Protein AF-A0A4Y8PBS5-F1 (afdb_monomer)

Mean predicted aligned error: 23.13 Å

Sequence (223 aa):
MIFFDFYFDWTKKFDRRGRIAPLLFFIFFSFLFFSSSAPLFSQDDQNAETPTIAKKLEGEEEKKKLLRAVDILDQLEQNVEANSFNIQAIKEEIRKLKEQVNSLERDIEKIKIATSKERLSPSNPKKGNASVSEKAHKEATTQLVEKGYYYVVKKNDTLESIADAYRKSGVNVTVEDIRKSNNLSSHSPLEVGKKLFIPKKETKPLQSATPPSPIPKEGTTIE

Radius of gyration: 36.9 Å; Cα contacts (8 Å, |Δi|>4): 78; chains: 1; bounding box: 88×82×115 Å

Secondary structure (DSSP, 8-state):
--SSTTSSSSSSSSSSS-----SSSHHHHTTSS-S-------------SHHHHHHHHHHHHHHHHHHHHHHHHHHHHHHHHHHHHHHHHHHHHHHHHHHHHHHHHHHHHHHHHHHHHTT----------------------------EEEEEPPTT--HHHHHHHHHHTT----HHHHHHHTT--TT----TT-EEEEE----------PPPPPPP-------

pLDDT: mean 71.49, std 21.56, range [32.16, 97.38]

Solvent-accessible surface area (backbone atoms only — not comparable to full-atom values): 14934 Å² total; per-residue (Å²): 144,85,75,68,79,78,66,70,69,73,73,77,80,70,84,86,72,84,88,89,85,91,70,77,70,68,71,72,67,71,76,81,81,84,85,88,82,83,89,87,79,89,76,93,76,96,72,92,63,61,73,59,53,51,54,51,52,51,56,51,51,50,50,53,53,50,50,53,52,48,58,50,47,55,54,49,48,54,51,51,51,54,50,50,51,53,50,50,54,53,51,52,51,52,48,53,53,49,55,51,50,60,49,51,54,52,52,53,50,52,50,56,54,51,63,60,67,72,73,80,82,89,85,88,92,88,85,89,78,87,91,88,85,88,81,85,90,76,79,84,72,75,81,70,80,78,50,60,46,79,45,67,39,50,88,91,62,44,65,59,60,54,30,49,53,40,40,76,72,72,36,59,53,47,54,66,53,35,25,61,72,59,76,52,60,99,82,60,79,82,57,66,68,43,80,43,47,42,59,46,59,78,76,73,80,77,74,87,76,75,82,79,76,85,79,83,86,74,86,83,90,77,135

Structure (mmCIF, N/CA/C/O backbone):
data_AF-A0A4Y8PBS5-F1
#
_entry.id   AF-A0A4Y8PBS5-F1
#
loop_
_atom_site.group_PDB
_atom_site.id
_atom_site.type_symbol
_atom_site.label_atom_id
_atom_site.label_alt_id
_atom_site.label_comp_id
_atom_site.label_asym_id
_atom_site.label_entity_id
_atom_site.label_seq_id
_atom_site.pdbx_PDB_ins_code
_atom_site.Cartn_x
_atom_site.Cartn_y
_atom_site.Cartn_z
_atom_site.occupancy
_atom_site.B_iso_or_equiv
_atom_site.auth_seq_id
_atom_site.auth_comp_id
_atom_site.auth_asym_id
_atom_site.auth_atom_id
_atom_site.pdbx_PDB_model_num
ATOM 1 N N . MET A 1 1 ? 20.236 55.592 -19.932 1.00 54.69 1 MET A N 1
ATOM 2 C CA . MET A 1 1 ? 20.862 55.148 -18.668 1.00 54.69 1 MET A CA 1
ATOM 3 C C . MET A 1 1 ? 19.868 55.325 -17.512 1.00 54.69 1 MET A C 1
ATOM 5 O O . MET A 1 1 ? 20.086 56.172 -16.668 1.00 54.69 1 MET A O 1
ATOM 9 N N . ILE A 1 2 ? 18.736 54.595 -17.524 1.00 55.53 2 ILE A N 1
ATOM 10 C CA . ILE A 1 2 ? 17.676 54.664 -16.478 1.00 55.53 2 ILE A CA 1
ATOM 11 C C . ILE A 1 2 ? 16.990 53.282 -16.272 1.00 55.53 2 ILE A C 1
ATOM 13 O O . ILE A 1 2 ? 15.901 53.185 -15.727 1.00 55.53 2 ILE A O 1
ATOM 17 N N . PHE A 1 3 ? 17.596 52.187 -16.751 1.00 44.88 3 PHE A N 1
ATOM 18 C CA . PHE A 1 3 ? 17.015 50.830 -16.677 1.00 44.88 3 PHE A CA 1
ATOM 19 C C . PHE A 1 3 ? 17.801 49.862 -15.778 1.00 44.88 3 PHE A C 1
ATOM 21 O O . PHE A 1 3 ? 17.421 48.703 -15.657 1.00 44.88 3 PHE A O 1
ATOM 28 N N . PHE A 1 4 ? 18.882 50.319 -15.135 1.00 43.44 4 PHE A N 1
ATOM 29 C CA . PHE A 1 4 ? 19.709 49.467 -14.272 1.00 43.44 4 PHE A CA 1
ATOM 30 C C . PHE A 1 4 ? 19.260 49.466 -12.800 1.00 43.44 4 PHE A C 1
ATOM 32 O O . PHE A 1 4 ? 19.423 48.458 -12.117 1.00 43.44 4 PHE A O 1
ATOM 39 N N . ASP A 1 5 ? 18.619 50.539 -12.324 1.00 49.62 5 ASP A N 1
ATOM 40 C CA . ASP A 1 5 ? 18.271 50.690 -10.902 1.00 49.62 5 ASP A CA 1
ATOM 41 C C . ASP A 1 5 ? 17.053 49.867 -10.449 1.00 49.62 5 ASP A C 1
ATOM 43 O O . ASP A 1 5 ? 16.900 49.603 -9.260 1.00 49.62 5 ASP A O 1
ATOM 47 N N . PHE A 1 6 ? 16.212 49.380 -11.371 1.00 47.25 6 PHE A N 1
ATOM 48 C CA . PHE A 1 6 ? 15.083 48.505 -11.011 1.00 47.25 6 PHE A CA 1
ATOM 49 C C . PHE A 1 6 ? 15.478 47.022 -10.860 1.00 47.25 6 PHE A C 1
ATOM 51 O O . PHE A 1 6 ? 14.677 46.208 -10.406 1.00 47.25 6 PHE A O 1
ATOM 58 N N . TYR A 1 7 ? 16.710 46.643 -11.223 1.00 45.41 7 TYR A N 1
ATOM 59 C CA . TYR A 1 7 ? 17.137 45.238 -11.224 1.00 45.41 7 TYR A CA 1
ATOM 60 C C . TYR A 1 7 ? 17.751 44.771 -9.889 1.00 45.41 7 TYR A C 1
ATOM 62 O O . TYR A 1 7 ? 17.870 43.570 -9.650 1.00 45.41 7 TYR A O 1
ATOM 70 N N . PHE A 1 8 ? 18.126 45.691 -8.991 1.00 47.25 8 PHE A N 1
ATOM 71 C CA . PHE A 1 8 ? 18.863 45.341 -7.767 1.00 47.25 8 PHE A CA 1
ATOM 72 C C . PHE A 1 8 ? 17.981 45.044 -6.535 1.00 47.25 8 PHE A C 1
ATOM 74 O O . PHE A 1 8 ? 18.483 44.499 -5.553 1.00 47.25 8 PHE A O 1
ATOM 81 N N . ASP A 1 9 ? 16.673 45.335 -6.572 1.00 46.12 9 ASP A N 1
ATOM 82 C CA . ASP A 1 9 ? 15.784 45.194 -5.398 1.00 46.12 9 ASP A CA 1
ATOM 83 C C . ASP A 1 9 ? 15.009 43.856 -5.328 1.00 46.12 9 ASP A C 1
ATOM 85 O O . ASP A 1 9 ? 14.435 43.503 -4.297 1.00 46.12 9 ASP A O 1
ATOM 89 N N . TRP A 1 10 ? 15.036 43.029 -6.382 1.00 43.38 10 TRP A N 1
ATOM 90 C CA . TRP A 1 10 ? 14.339 41.730 -6.359 1.00 43.38 10 TRP A CA 1
ATOM 91 C C . TRP A 1 10 ? 15.078 40.635 -5.559 1.00 43.38 10 TRP A C 1
ATOM 93 O O . TRP A 1 10 ? 14.489 39.620 -5.187 1.00 43.38 10 TRP A O 1
ATOM 103 N N . THR A 1 11 ? 16.357 40.835 -5.231 1.00 48.94 11 THR A N 1
ATOM 104 C CA . THR A 1 11 ? 17.216 39.796 -4.629 1.00 48.94 11 THR A CA 1
ATOM 105 C C . THR A 1 11 ? 17.139 39.710 -3.099 1.00 48.94 11 THR A C 1
ATOM 107 O O . THR A 1 11 ? 17.478 38.673 -2.533 1.00 48.94 11 THR A O 1
ATOM 110 N N . LYS A 1 12 ? 16.655 40.748 -2.398 1.00 47.12 12 LYS A N 1
ATOM 111 C CA . LYS A 1 12 ? 16.672 40.801 -0.917 1.00 47.12 12 LYS A CA 1
ATOM 112 C C . LYS A 1 12 ? 15.443 40.227 -0.207 1.00 47.12 12 LYS A C 1
ATOM 114 O O . LYS A 1 12 ? 15.488 40.030 1.007 1.00 47.12 12 LYS A O 1
ATOM 119 N N . LYS A 1 13 ? 14.342 39.953 -0.915 1.00 45.16 13 LYS A N 1
ATOM 120 C CA . LYS A 1 13 ? 13.075 39.519 -0.287 1.00 45.16 13 LYS A CA 1
ATOM 121 C C . LYS A 1 13 ? 12.897 37.995 -0.203 1.00 45.16 13 LYS A C 1
ATOM 123 O O . LYS A 1 13 ? 11.958 37.538 0.446 1.00 45.16 13 LYS A O 1
ATOM 128 N N . PHE A 1 14 ? 13.783 37.213 -0.825 1.00 48.34 14 PHE A N 1
ATOM 129 C CA . PHE A 1 14 ? 13.577 35.775 -1.050 1.00 48.34 14 PHE A CA 1
ATOM 130 C C . PHE A 1 14 ? 14.434 34.821 -0.195 1.00 48.34 14 PHE A C 1
ATOM 132 O O . PHE A 1 14 ? 14.427 33.619 -0.442 1.00 48.34 14 PHE A O 1
ATOM 139 N N . ASP A 1 15 ? 15.100 35.314 0.856 1.00 55.00 15 ASP A N 1
ATOM 140 C CA . ASP A 1 15 ? 15.984 34.502 1.714 1.00 55.00 15 ASP A CA 1
ATOM 141 C C . ASP A 1 15 ? 15.479 34.351 3.167 1.00 55.00 15 ASP A C 1
ATOM 143 O O . ASP A 1 15 ? 16.150 34.687 4.140 1.00 55.00 15 ASP A O 1
ATOM 147 N N . ARG A 1 16 ? 14.227 33.889 3.335 1.00 55.31 16 ARG A N 1
ATOM 148 C CA . ARG A 1 16 ? 13.682 33.465 4.653 1.00 55.31 16 ARG A CA 1
ATOM 149 C C . ARG A 1 16 ? 12.796 32.214 4.642 1.00 55.31 16 ARG A C 1
ATOM 151 O O . ARG A 1 16 ? 12.273 31.838 5.689 1.00 55.31 16 ARG A O 1
ATOM 158 N N . ARG A 1 17 ? 12.597 31.559 3.494 1.00 51.53 17 ARG A N 1
ATOM 159 C CA . ARG A 1 17 ? 11.894 30.264 3.386 1.00 51.53 17 ARG A CA 1
ATOM 160 C C . ARG A 1 17 ? 12.599 29.437 2.317 1.00 51.53 17 ARG A C 1
ATOM 162 O O . ARG A 1 17 ? 12.347 29.606 1.132 1.00 51.53 17 ARG A O 1
ATOM 169 N N . GLY A 1 18 ? 13.574 28.644 2.753 1.00 55.53 18 GLY A N 1
ATOM 170 C CA . GLY A 1 18 ? 14.550 28.033 1.857 1.00 55.53 18 GLY A CA 1
ATOM 171 C C . GLY A 1 18 ? 13.982 26.963 0.921 1.00 55.53 18 GLY A C 1
ATOM 172 O O . GLY A 1 18 ? 13.052 26.245 1.278 1.00 55.53 18 GLY A O 1
ATOM 173 N N . ARG A 1 19 ? 14.684 26.802 -0.212 1.00 59.28 19 ARG A N 1
ATOM 174 C CA . ARG A 1 19 ? 14.572 25.734 -1.229 1.00 59.28 19 ARG A CA 1
ATOM 175 C C . ARG A 1 19 ? 13.319 25.784 -2.123 1.00 59.28 19 ARG A C 1
ATOM 177 O O . ARG A 1 19 ? 12.267 25.283 -1.754 1.00 59.28 19 ARG A O 1
ATOM 184 N N . ILE A 1 20 ? 13.492 26.273 -3.357 1.00 52.75 20 ILE A N 1
ATOM 185 C CA . ILE A 1 20 ? 13.610 25.490 -4.617 1.00 52.75 20 ILE A CA 1
ATOM 186 C C . ILE A 1 20 ? 13.595 26.493 -5.791 1.00 52.75 20 ILE A C 1
ATOM 188 O O . ILE A 1 20 ? 12.544 27.048 -6.087 1.00 52.75 20 ILE A O 1
ATOM 192 N N . ALA A 1 21 ? 14.733 26.706 -6.468 1.00 51.81 21 ALA A N 1
ATOM 193 C CA . ALA A 1 21 ? 14.815 27.211 -7.853 1.00 51.81 21 ALA A CA 1
ATOM 194 C C . ALA A 1 21 ? 16.280 27.248 -8.334 1.00 51.81 21 ALA A C 1
ATOM 196 O O . ALA A 1 21 ? 17.046 28.101 -7.890 1.00 51.81 21 ALA A O 1
ATOM 197 N N . PRO A 1 22 ? 16.678 26.344 -9.245 1.00 51.03 22 PRO A N 1
ATOM 198 C CA . PRO A 1 22 ? 17.480 26.792 -10.384 1.00 51.03 22 PRO A CA 1
ATOM 199 C C . PRO A 1 22 ? 17.101 26.029 -11.667 1.00 51.03 22 PRO A C 1
ATOM 201 O O . PRO A 1 22 ? 17.870 25.217 -12.169 1.00 51.03 22 PRO A O 1
ATOM 204 N N . LEU A 1 23 ? 15.899 26.277 -12.199 1.00 52.28 23 LEU A N 1
ATOM 205 C CA . LEU A 1 23 ? 15.452 25.696 -13.482 1.00 52.28 23 LEU A CA 1
ATOM 206 C C . LEU A 1 23 ? 14.975 26.754 -14.498 1.00 52.28 23 LEU A C 1
ATOM 208 O O . LEU A 1 23 ? 14.972 26.501 -15.694 1.00 52.28 23 L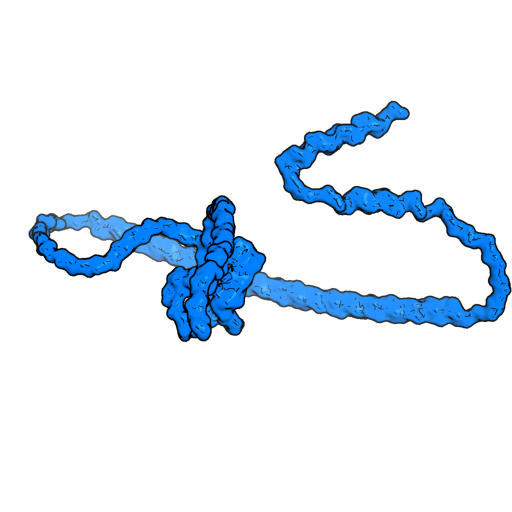EU A O 1
ATOM 212 N N . LEU A 1 24 ? 14.666 27.979 -14.052 1.00 54.59 24 LEU A N 1
ATOM 213 C CA . LEU A 1 24 ? 14.225 29.077 -14.927 1.00 54.59 24 LEU A CA 1
ATOM 214 C C . LEU A 1 24 ? 15.350 30.014 -15.408 1.00 54.59 24 LEU A C 1
ATOM 216 O O . LEU A 1 24 ? 15.090 30.880 -16.233 1.00 54.59 24 LEU A O 1
ATOM 220 N N . PHE A 1 25 ? 16.596 29.844 -14.950 1.00 51.25 25 PHE A N 1
ATOM 221 C CA . PHE A 1 25 ? 17.720 30.667 -15.429 1.00 51.25 25 PHE A CA 1
ATOM 222 C C . PHE A 1 25 ? 18.303 30.168 -16.765 1.00 51.25 25 PHE A C 1
ATOM 224 O O . PHE A 1 25 ? 18.726 30.967 -17.594 1.00 51.25 25 PHE A O 1
ATOM 231 N N . PHE A 1 26 ? 18.281 28.854 -17.015 1.00 49.44 26 PHE A N 1
ATOM 232 C CA . PHE A 1 26 ? 18.892 28.265 -18.215 1.00 49.44 26 PHE A CA 1
ATOM 233 C C . PHE A 1 26 ? 18.062 28.422 -19.498 1.00 49.44 26 PHE A C 1
ATOM 235 O O . PHE A 1 26 ? 18.622 28.384 -20.587 1.00 49.44 26 PHE A O 1
ATOM 242 N N . ILE A 1 27 ? 16.748 28.642 -19.391 1.00 56.53 27 ILE A N 1
ATOM 243 C CA . ILE A 1 27 ? 15.857 28.728 -20.562 1.00 56.53 27 ILE A CA 1
ATOM 244 C C . ILE A 1 27 ? 16.068 30.040 -21.342 1.00 56.53 27 ILE A C 1
ATOM 246 O O . ILE A 1 27 ? 15.921 30.059 -22.560 1.00 56.53 27 ILE A O 1
ATOM 250 N N . PHE A 1 28 ? 16.458 31.131 -20.671 1.00 50.47 28 PHE A N 1
ATOM 251 C CA . PHE A 1 28 ? 16.554 32.451 -21.309 1.00 50.47 28 PHE A CA 1
ATOM 252 C C . PHE A 1 28 ? 17.894 32.716 -22.023 1.00 50.47 28 PHE A C 1
ATOM 254 O O . PHE A 1 28 ? 17.953 33.573 -22.899 1.00 50.47 28 PHE A O 1
ATOM 261 N N . PHE A 1 29 ? 18.971 31.994 -21.682 1.00 48.78 29 PHE A N 1
ATOM 262 C CA . PHE A 1 29 ? 20.308 32.257 -22.243 1.00 48.78 29 PHE A CA 1
ATOM 263 C C . PHE A 1 29 ? 20.621 31.461 -23.525 1.00 48.78 29 PHE A C 1
ATOM 265 O O . PHE A 1 29 ? 21.493 31.854 -24.296 1.00 48.78 29 PHE A O 1
ATOM 272 N N . SER A 1 30 ? 19.893 30.377 -23.814 1.00 50.38 30 SER A N 1
ATOM 273 C CA . SER A 1 30 ? 20.138 29.547 -25.008 1.00 50.38 30 SER A CA 1
ATOM 274 C C . SER A 1 30 ? 19.611 30.134 -26.327 1.00 50.38 30 SER A C 1
ATOM 276 O O . SER A 1 30 ? 19.907 29.585 -27.384 1.00 50.38 30 SER A O 1
ATOM 278 N N . PHE A 1 31 ? 18.852 31.236 -26.302 1.00 53.94 31 PHE A N 1
ATOM 279 C CA . PHE A 1 31 ? 18.137 31.753 -27.482 1.00 53.94 31 PHE A CA 1
ATOM 280 C C . PHE A 1 31 ? 18.853 32.871 -28.269 1.00 53.94 31 PHE A C 1
ATOM 282 O O . PHE A 1 31 ? 18.291 33.386 -29.232 1.00 53.94 31 PHE A O 1
ATOM 289 N N . LEU A 1 32 ? 20.085 33.249 -27.897 1.00 52.66 32 LEU A N 1
ATOM 290 C CA . LEU A 1 32 ? 20.828 34.363 -28.523 1.00 52.66 32 LEU A CA 1
ATOM 291 C C . LEU A 1 32 ? 22.137 33.967 -29.236 1.00 52.66 32 LEU A C 1
ATOM 293 O O . LEU A 1 32 ? 22.933 34.837 -29.573 1.00 52.66 32 LEU A O 1
ATOM 297 N N . PHE A 1 33 ? 22.346 32.678 -29.526 1.00 49.72 33 PHE A N 1
ATOM 298 C CA . PHE A 1 33 ? 23.490 32.199 -30.325 1.00 49.72 33 PHE A CA 1
ATOM 299 C C . PHE A 1 33 ? 23.090 31.350 -31.549 1.00 49.72 33 PHE A C 1
ATOM 301 O O . PHE A 1 33 ? 23.859 30.521 -32.026 1.00 49.72 33 PHE A O 1
ATOM 308 N N . PHE A 1 34 ? 21.900 31.598 -32.110 1.00 49.06 34 PHE A N 1
ATOM 309 C CA . PHE A 1 34 ? 21.457 31.002 -33.377 1.00 49.06 34 PHE A CA 1
ATOM 310 C C . PHE A 1 34 ? 21.133 32.074 -34.431 1.00 49.06 34 PHE A C 1
ATOM 312 O O . PHE A 1 34 ? 19.987 32.248 -34.836 1.00 49.06 34 PHE A O 1
ATOM 319 N N . SER A 1 35 ? 22.147 32.839 -34.852 1.00 51.56 35 SER A N 1
ATOM 320 C CA . SER A 1 35 ? 22.095 33.707 -36.046 1.00 51.56 35 SER A CA 1
ATOM 321 C C . SER A 1 35 ? 23.491 34.168 -36.482 1.00 51.56 35 SER A C 1
ATOM 323 O O . SER A 1 35 ? 23.847 35.326 -36.287 1.00 51.56 35 SER A O 1
ATOM 325 N N . SER A 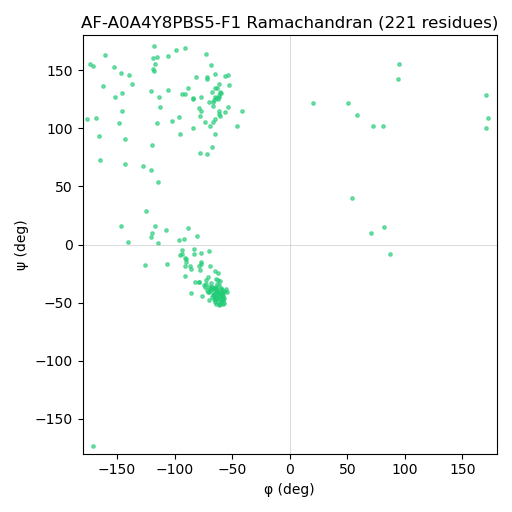1 36 ? 24.287 33.261 -37.066 1.00 53.66 36 SER A N 1
ATOM 326 C CA . SER A 1 36 ? 25.198 33.541 -38.203 1.00 53.66 36 SER A CA 1
ATOM 327 C C . SER A 1 36 ? 26.130 32.365 -38.495 1.00 53.66 36 SER A C 1
ATOM 329 O O . SER A 1 36 ? 27.166 32.203 -37.856 1.00 53.66 36 SER A O 1
ATOM 331 N N . SER A 1 37 ? 25.788 31.581 -39.514 1.00 49.75 37 SER A N 1
ATOM 332 C CA . SER A 1 37 ? 26.732 30.804 -40.327 1.00 49.75 37 SER A CA 1
ATOM 333 C C . SER A 1 37 ? 25.998 30.336 -41.577 1.00 49.75 37 SER A C 1
ATOM 335 O O . SER A 1 37 ? 25.311 29.319 -41.561 1.00 49.75 37 SER A O 1
ATOM 337 N N . ALA A 1 38 ? 26.104 31.118 -42.649 1.00 58.09 38 ALA A N 1
ATOM 338 C CA . ALA A 1 38 ? 25.700 30.669 -43.974 1.00 58.09 38 ALA A CA 1
ATOM 339 C C . ALA A 1 38 ? 26.867 29.877 -44.589 1.00 58.09 38 ALA A C 1
ATOM 341 O O . ALA A 1 38 ? 27.972 30.421 -44.663 1.00 58.09 38 ALA A O 1
ATOM 342 N N . PRO A 1 39 ? 26.670 28.625 -45.035 1.00 55.53 39 PRO A N 1
ATOM 343 C CA . PRO A 1 39 ? 27.666 27.938 -45.838 1.00 55.53 39 PRO A CA 1
ATOM 344 C C . PRO A 1 39 ? 27.580 28.446 -47.282 1.00 55.53 39 PRO A C 1
ATOM 346 O O . PRO A 1 39 ? 26.562 28.277 -47.951 1.00 55.53 39 PRO A O 1
ATOM 349 N N . LEU A 1 40 ? 28.660 29.059 -47.766 1.00 48.66 40 LEU A N 1
ATOM 350 C CA . LEU A 1 40 ? 28.826 29.436 -49.169 1.00 48.66 40 LEU A CA 1
ATOM 351 C C . LEU A 1 40 ? 30.053 28.718 -49.741 1.00 48.66 40 LEU A C 1
ATOM 353 O O . LEU A 1 40 ? 31.150 29.272 -49.756 1.00 48.66 40 LEU A O 1
ATOM 357 N N . PHE A 1 41 ? 29.873 27.484 -50.210 1.00 46.34 41 PHE A N 1
ATOM 358 C CA . PHE A 1 41 ? 30.827 26.859 -51.124 1.00 46.34 41 PHE A CA 1
ATOM 359 C C . PHE A 1 41 ? 30.128 25.836 -52.020 1.00 46.34 41 PHE A C 1
ATOM 361 O O . PHE A 1 41 ? 29.414 24.961 -51.533 1.00 46.34 41 PHE A O 1
ATOM 368 N N . SER A 1 42 ? 30.319 25.976 -53.330 1.00 50.44 42 SER A N 1
ATOM 369 C CA . SER A 1 42 ? 29.777 25.062 -54.333 1.00 50.44 42 SER A CA 1
ATOM 370 C C . SER A 1 42 ? 30.647 23.822 -54.464 1.00 50.44 42 SER A C 1
ATOM 372 O O . SER A 1 42 ? 31.870 23.935 -54.512 1.00 50.44 42 SER A O 1
ATOM 374 N N . GLN A 1 43 ? 30.017 22.675 -54.695 1.00 42.38 43 GLN A N 1
ATOM 375 C CA . GLN A 1 43 ? 30.620 21.655 -55.541 1.00 42.38 43 GLN A CA 1
ATOM 376 C C . GLN A 1 43 ? 29.509 20.936 -56.309 1.00 42.38 43 GLN A C 1
ATOM 378 O O . GLN A 1 43 ? 28.636 20.315 -55.705 1.00 42.38 43 GLN A O 1
ATOM 383 N N . ASP A 1 44 ? 29.518 21.083 -57.635 1.00 53.41 44 ASP A N 1
ATOM 384 C CA . ASP A 1 44 ? 28.802 20.166 -58.519 1.00 53.41 44 ASP A CA 1
ATOM 385 C C . ASP A 1 44 ? 29.401 18.772 -58.326 1.00 53.41 44 ASP A C 1
ATOM 387 O O . ASP A 1 44 ? 30.614 18.621 -58.444 1.00 53.41 44 ASP A O 1
ATOM 391 N N . ASP A 1 45 ? 28.562 17.767 -58.069 1.00 44.88 45 ASP A N 1
ATOM 392 C CA . ASP A 1 45 ? 28.732 16.456 -58.694 1.00 44.88 45 ASP A CA 1
ATOM 393 C C . ASP A 1 45 ? 27.452 15.606 -58.621 1.00 44.88 45 ASP A C 1
ATOM 395 O O . ASP A 1 45 ? 26.733 15.534 -57.624 1.00 44.88 45 ASP A O 1
ATOM 399 N N . GLN A 1 46 ? 27.172 14.971 -59.751 1.00 50.94 46 GLN A N 1
ATOM 400 C CA . GLN A 1 46 ? 25.956 14.249 -60.119 1.00 50.94 46 GLN A CA 1
ATOM 401 C 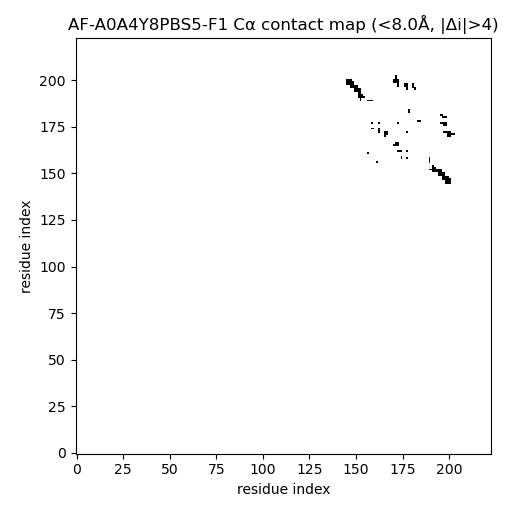C . GLN A 1 46 ? 25.551 13.115 -59.147 1.00 50.94 46 GLN A C 1
ATOM 403 O O . GLN A 1 46 ? 26.202 12.070 -59.121 1.00 50.94 46 GLN A O 1
ATOM 408 N N . ASN A 1 47 ? 24.408 13.240 -58.451 1.00 47.00 47 ASN A N 1
ATOM 409 C CA . ASN A 1 47 ? 23.527 12.097 -58.120 1.00 47.00 47 ASN A CA 1
ATOM 410 C C . ASN A 1 47 ? 22.151 12.532 -57.567 1.00 47.00 47 ASN A C 1
ATOM 412 O O . ASN A 1 47 ? 22.039 12.998 -56.435 1.00 47.00 47 ASN A O 1
ATOM 416 N N . ALA A 1 48 ? 21.079 12.354 -58.347 1.00 51.81 48 ALA A N 1
ATOM 417 C CA . ALA A 1 48 ? 19.760 12.938 -58.059 1.00 51.81 48 ALA A CA 1
ATOM 418 C C . ALA A 1 48 ? 18.787 12.053 -57.239 1.00 51.81 48 ALA A C 1
ATOM 420 O O . ALA A 1 48 ? 17.642 12.452 -57.025 1.00 51.81 48 ALA A O 1
ATOM 421 N N . GLU A 1 49 ? 19.204 10.875 -56.759 1.00 52.22 49 GLU A N 1
ATOM 422 C CA . GLU A 1 49 ? 18.302 9.908 -56.091 1.00 52.22 49 GLU A CA 1
ATOM 423 C C . GLU A 1 49 ? 18.472 9.809 -54.562 1.00 52.22 49 GLU A C 1
ATOM 425 O O . GLU A 1 49 ? 17.581 9.334 -53.856 1.00 52.22 49 GLU A O 1
ATOM 430 N N . THR A 1 50 ? 19.577 10.304 -54.003 1.00 50.75 50 THR A N 1
ATOM 431 C CA . THR A 1 50 ? 19.863 10.204 -52.562 1.00 50.75 50 THR A CA 1
ATOM 432 C C . THR A 1 50 ? 19.046 11.135 -51.640 1.00 50.75 50 THR A C 1
ATOM 434 O O . THR A 1 50 ? 18.683 10.674 -50.552 1.00 50.75 50 THR A O 1
ATOM 437 N N . PRO A 1 51 ? 18.670 12.389 -51.994 1.00 56.12 51 PRO A N 1
ATOM 438 C CA . PRO A 1 51 ? 17.983 13.278 -51.047 1.00 56.12 51 PRO A CA 1
ATOM 439 C C . PRO A 1 51 ? 16.485 12.971 -50.879 1.00 56.12 51 PRO A C 1
ATOM 441 O O . PRO A 1 51 ? 15.876 13.407 -49.902 1.00 56.12 51 PRO A O 1
ATOM 444 N N . THR A 1 52 ? 15.868 12.239 -51.810 1.00 55.91 52 THR A N 1
ATOM 445 C CA . THR A 1 52 ? 14.444 11.858 -51.755 1.00 55.91 52 THR A CA 1
ATOM 446 C C . THR A 1 52 ? 14.232 10.579 -50.951 1.00 55.91 52 THR A C 1
ATOM 448 O O . THR A 1 52 ? 13.316 10.522 -50.128 1.00 55.91 52 THR A O 1
ATOM 451 N N . ILE A 1 53 ? 15.104 9.580 -51.126 1.00 59.78 53 ILE A N 1
ATOM 452 C CA . ILE A 1 53 ? 15.075 8.332 -50.351 1.00 59.78 53 ILE A CA 1
ATOM 453 C C . ILE A 1 53 ? 15.366 8.621 -48.872 1.00 59.78 53 ILE A C 1
ATOM 455 O O . ILE A 1 53 ? 14.608 8.169 -48.016 1.00 59.78 53 ILE A O 1
ATOM 459 N N . ALA A 1 54 ? 16.382 9.439 -48.567 1.00 59.88 54 ALA A N 1
ATOM 460 C CA . ALA A 1 54 ? 16.713 9.821 -47.191 1.00 59.88 54 ALA A CA 1
ATOM 461 C C . ALA A 1 54 ? 15.526 10.486 -46.465 1.00 59.88 54 ALA A C 1
ATOM 463 O O . ALA A 1 54 ? 15.115 10.012 -45.408 1.00 59.88 54 ALA A O 1
ATOM 464 N N . LYS A 1 55 ? 14.895 11.501 -47.076 1.00 65.19 55 LYS A N 1
ATOM 465 C CA . LYS A 1 55 ? 13.713 12.182 -46.507 1.00 65.19 55 LYS A CA 1
ATOM 466 C C . LYS A 1 55 ? 12.502 11.260 -46.342 1.00 65.19 55 LYS A C 1
ATOM 468 O O . LYS A 1 55 ? 11.725 11.420 -45.404 1.00 65.19 55 LYS A O 1
ATOM 473 N N . LYS A 1 56 ? 12.317 10.288 -47.244 1.00 67.81 56 LYS A N 1
ATOM 474 C CA . LYS A 1 56 ? 11.229 9.306 -47.131 1.00 67.81 56 LYS A CA 1
ATOM 475 C C . LYS A 1 56 ? 11.474 8.317 -45.985 1.00 67.81 56 LYS A C 1
ATOM 477 O O . LYS A 1 56 ? 10.534 8.011 -45.257 1.00 67.81 56 LYS A O 1
ATOM 482 N N . LEU A 1 57 ? 12.713 7.854 -45.811 1.00 65.50 57 LEU A N 1
ATOM 483 C CA . LEU A 1 57 ? 13.112 6.978 -44.704 1.00 65.50 57 LEU A CA 1
ATOM 484 C C . LEU A 1 57 ? 13.007 7.690 -43.347 1.00 65.50 57 LEU A C 1
ATOM 486 O O . LEU A 1 57 ? 12.469 7.115 -42.404 1.00 65.50 57 LEU A O 1
ATOM 490 N N . GLU A 1 58 ? 13.435 8.952 -43.273 1.00 72.69 58 GLU A N 1
ATOM 491 C CA . GLU A 1 58 ? 13.287 9.814 -42.094 1.00 72.69 58 GLU A CA 1
ATOM 492 C C . GLU A 1 58 ? 11.806 9.957 -41.699 1.00 72.69 58 GLU A C 1
ATOM 494 O O . GLU A 1 58 ? 11.426 9.608 -40.580 1.00 72.69 58 GLU A O 1
ATOM 499 N N . GLY A 1 59 ? 10.934 10.306 -42.653 1.00 76.44 59 GLY A N 1
ATOM 500 C CA . GLY A 1 59 ? 9.485 10.378 -42.427 1.00 76.44 59 GLY A CA 1
ATOM 501 C C . GLY A 1 59 ? 8.811 9.032 -42.101 1.00 76.44 59 GLY A C 1
ATOM 502 O O . GLY A 1 59 ? 7.740 9.009 -41.490 1.00 76.44 59 GLY A O 1
ATOM 503 N N . GLU A 1 60 ? 9.398 7.889 -42.472 1.00 82.50 60 GLU A N 1
ATOM 504 C CA . GLU A 1 60 ? 8.939 6.566 -42.019 1.00 82.50 60 GLU A CA 1
ATOM 505 C C . GLU A 1 60 ? 9.410 6.230 -40.596 1.00 82.50 60 GLU A C 1
ATOM 507 O O . GLU A 1 60 ? 8.680 5.567 -39.851 1.00 82.50 60 GLU A O 1
ATOM 512 N N . GLU A 1 61 ? 10.589 6.695 -40.181 1.00 83.81 61 GLU A N 1
ATOM 513 C CA . GLU A 1 61 ? 11.056 6.558 -38.800 1.00 83.81 61 GLU A CA 1
ATOM 514 C C . GLU A 1 61 ? 10.252 7.455 -37.845 1.00 83.81 61 GLU A C 1
ATOM 516 O O . GLU A 1 61 ? 9.845 7.002 -36.771 1.00 83.81 61 GLU A O 1
ATOM 521 N N . GLU A 1 62 ? 9.938 8.686 -38.252 1.00 84.12 62 GLU A N 1
ATOM 522 C CA . GLU A 1 62 ? 9.043 9.587 -37.514 1.00 84.12 62 GLU A CA 1
ATOM 523 C C . GLU A 1 62 ? 7.648 8.983 -37.321 1.00 84.12 62 GLU A C 1
ATOM 525 O O . GLU A 1 62 ? 7.137 8.973 -36.201 1.00 84.12 62 GLU A O 1
ATOM 530 N N . LYS A 1 63 ? 7.059 8.377 -38.362 1.00 87.75 63 LYS A N 1
ATOM 531 C CA . LYS A 1 63 ? 5.779 7.653 -38.243 1.00 87.75 63 LYS A CA 1
ATOM 532 C C . LYS A 1 63 ? 5.850 6.489 -37.252 1.00 87.75 63 LYS A C 1
ATOM 534 O O . LYS A 1 63 ? 4.906 6.285 -36.494 1.00 87.75 63 LYS A O 1
ATOM 539 N N . LYS A 1 64 ? 6.963 5.747 -37.209 1.00 90.12 64 LYS A N 1
ATOM 540 C CA . LYS A 1 64 ? 7.175 4.667 -36.223 1.00 90.12 64 LYS A CA 1
ATOM 541 C C . LYS A 1 64 ? 7.328 5.209 -34.798 1.00 90.12 64 LYS A C 1
ATOM 543 O O . LYS A 1 64 ? 6.836 4.581 -33.862 1.00 90.12 64 LYS A O 1
ATOM 548 N N . LYS A 1 65 ? 7.981 6.363 -34.618 1.00 90.06 65 LYS A N 1
ATOM 549 C CA . LYS A 1 65 ? 8.068 7.061 -33.321 1.00 90.06 65 LYS A CA 1
ATOM 550 C C . LYS A 1 65 ? 6.693 7.560 -32.871 1.00 90.06 65 LYS A C 1
ATOM 552 O O . LYS A 1 65 ? 6.343 7.362 -31.712 1.00 90.06 65 LYS A O 1
ATOM 557 N N . LEU A 1 66 ? 5.906 8.128 -33.787 1.00 86.81 66 LEU A N 1
ATOM 558 C CA . LEU A 1 66 ? 4.543 8.588 -33.522 1.00 86.81 66 LEU A CA 1
ATOM 559 C C . LEU A 1 66 ? 3.612 7.429 -33.142 1.00 86.81 66 LEU A C 1
ATOM 561 O O . LEU A 1 66 ? 2.891 7.548 -32.161 1.00 86.81 66 LEU A O 1
ATOM 565 N N . LEU A 1 67 ? 3.676 6.294 -33.849 1.00 91.00 67 LEU A N 1
ATOM 566 C CA . LEU A 1 67 ? 2.881 5.105 -33.519 1.00 91.00 67 LEU A CA 1
ATOM 567 C C . LEU A 1 67 ? 3.181 4.601 -32.097 1.00 91.00 67 LEU A C 1
ATOM 569 O O . LEU A 1 67 ? 2.264 4.448 -31.302 1.00 91.00 67 LEU A O 1
ATOM 573 N N . ARG A 1 68 ? 4.465 4.472 -31.731 1.00 93.69 68 ARG A N 1
ATOM 574 C CA . ARG A 1 68 ? 4.859 4.118 -30.353 1.00 93.69 68 ARG A CA 1
ATOM 575 C C . ARG A 1 68 ? 4.398 5.147 -29.321 1.00 93.69 68 ARG A C 1
ATOM 577 O O . ARG A 1 68 ? 4.104 4.778 -28.192 1.00 93.69 68 ARG A O 1
ATOM 584 N N . ALA A 1 69 ? 4.379 6.434 -29.673 1.00 92.56 69 ALA A N 1
ATOM 585 C CA . ALA A 1 69 ? 3.876 7.474 -28.783 1.00 92.56 69 ALA A CA 1
ATOM 586 C C . ALA A 1 69 ? 2.361 7.338 -28.558 1.00 92.56 69 ALA A C 1
ATOM 588 O O . ALA A 1 69 ? 1.917 7.541 -27.434 1.00 92.56 69 ALA A O 1
ATOM 589 N N . VAL A 1 70 ? 1.593 6.941 -29.581 1.00 94.81 70 VAL A N 1
ATOM 590 C CA . VAL A 1 70 ? 0.164 6.605 -29.450 1.00 94.81 70 VAL A CA 1
ATOM 591 C C . VAL A 1 70 ? -0.025 5.374 -28.560 1.00 94.81 70 VAL A C 1
ATOM 593 O O . VAL A 1 70 ? -0.740 5.477 -27.572 1.00 94.81 70 VAL A O 1
ATOM 596 N N . ASP A 1 71 ? 0.701 4.274 -28.796 1.00 96.00 71 ASP A N 1
ATOM 597 C CA . ASP A 1 71 ? 0.621 3.067 -27.948 1.00 96.00 71 ASP A CA 1
ATOM 598 C C . ASP A 1 71 ? 0.898 3.379 -26.456 1.00 96.00 71 ASP A C 1
ATOM 600 O O . ASP A 1 71 ? 0.258 2.840 -25.551 1.00 96.00 71 ASP A O 1
ATOM 604 N N . ILE A 1 72 ? 1.855 4.279 -26.185 1.00 94.69 72 ILE A N 1
ATOM 605 C CA . ILE A 1 72 ? 2.192 4.746 -24.830 1.00 94.69 72 ILE A CA 1
ATOM 606 C C . ILE A 1 72 ? 1.082 5.630 -24.240 1.00 94.69 72 ILE A C 1
ATOM 608 O O . ILE A 1 72 ? 0.840 5.559 -23.033 1.00 94.69 72 ILE A O 1
ATOM 612 N N . LEU A 1 73 ? 0.421 6.461 -25.051 1.00 93.56 73 LEU A N 1
ATOM 613 C CA . LEU A 1 73 ? -0.709 7.284 -24.610 1.00 93.56 73 LEU A CA 1
ATOM 614 C C . LEU A 1 73 ? -1.917 6.411 -24.255 1.00 93.56 73 LEU A C 1
ATOM 616 O O . LEU A 1 73 ? -2.449 6.582 -23.161 1.00 93.56 73 LEU A O 1
ATOM 620 N N . ASP A 1 74 ? -2.263 5.426 -25.086 1.00 95.94 74 ASP A N 1
ATOM 621 C CA . ASP A 1 74 ? -3.332 4.456 -24.810 1.00 95.94 74 ASP A CA 1
ATOM 622 C C . ASP A 1 74 ? -3.051 3.684 -23.507 1.00 95.94 74 ASP A C 1
ATOM 624 O O . ASP A 1 74 ? -3.920 3.540 -22.642 1.00 95.94 74 ASP A O 1
ATOM 628 N N . GLN A 1 75 ? -1.805 3.232 -23.307 1.00 95.44 75 GLN A N 1
ATOM 629 C CA . GLN A 1 75 ? -1.399 2.574 -22.063 1.00 95.44 75 GLN A CA 1
ATOM 630 C C . GLN A 1 75 ? -1.473 3.527 -20.855 1.00 95.44 75 GLN A C 1
ATOM 632 O O . GLN A 1 75 ? -1.818 3.108 -19.745 1.00 95.44 75 GLN A O 1
ATOM 637 N N . LEU A 1 76 ? -1.132 4.806 -21.025 1.00 92.94 76 LEU A N 1
ATOM 638 C CA . LEU A 1 76 ? -1.222 5.803 -19.959 1.00 92.94 76 LEU A CA 1
ATOM 639 C C . LEU A 1 76 ? -2.683 6.115 -19.606 1.00 92.94 76 LEU A C 1
ATOM 641 O O . LEU A 1 76 ? -3.000 6.212 -18.421 1.00 92.94 76 LEU A O 1
ATOM 645 N N . GLU A 1 77 ? -3.566 6.207 -20.600 1.00 95.12 77 GLU A N 1
ATOM 646 C CA . GLU A 1 77 ? -5.006 6.404 -20.422 1.00 95.12 77 GLU A CA 1
ATOM 647 C C . GLU A 1 77 ? -5.628 5.228 -19.660 1.00 95.12 77 GLU A C 1
ATOM 649 O O . GLU A 1 77 ? -6.218 5.445 -18.602 1.00 95.12 77 GLU A O 1
ATOM 654 N N . GLN A 1 78 ? -5.359 3.981 -20.066 1.00 94.88 78 GLN A N 1
ATOM 655 C CA . GLN A 1 78 ? -5.792 2.780 -19.329 1.00 94.88 78 GLN A CA 1
ATOM 656 C C . GLN A 1 78 ? -5.309 2.772 -17.867 1.00 94.88 78 GLN A C 1
ATOM 658 O O . GLN A 1 78 ? -6.053 2.401 -16.955 1.00 94.88 78 GLN A O 1
ATOM 663 N N . ASN A 1 79 ? -4.072 3.212 -17.609 1.00 93.94 79 ASN A N 1
ATOM 664 C CA . ASN A 1 79 ? -3.556 3.346 -16.244 1.00 93.94 79 ASN A CA 1
ATOM 665 C C . ASN A 1 79 ? -4.285 4.448 -15.453 1.00 93.94 79 ASN A C 1
ATOM 667 O O . ASN A 1 79 ? -4.535 4.281 -14.257 1.00 93.94 79 ASN A O 1
ATOM 671 N N . VAL A 1 80 ? -4.633 5.572 -16.086 1.00 96.88 80 VAL A N 1
ATOM 672 C CA . VAL A 1 80 ? -5.423 6.649 -15.466 1.00 96.88 80 VAL A CA 1
ATOM 673 C C . VAL A 1 80 ? -6.848 6.176 -15.168 1.00 96.88 80 VAL A C 1
ATOM 675 O O . VAL A 1 80 ? -7.325 6.400 -14.053 1.00 96.88 80 VAL A O 1
ATOM 678 N N . GLU A 1 81 ? -7.495 5.459 -16.086 1.00 96.00 81 GLU A N 1
ATOM 679 C CA . GLU A 1 81 ? -8.820 4.863 -15.884 1.00 96.00 81 GLU A CA 1
ATOM 680 C C . GLU A 1 81 ? -8.820 3.854 -14.730 1.00 96.00 81 GLU A C 1
ATOM 682 O O . GLU A 1 81 ? -9.618 3.991 -13.796 1.00 96.00 81 GLU A O 1
ATOM 687 N N . ALA A 1 82 ? -7.884 2.899 -14.724 1.00 93.81 82 ALA A N 1
ATOM 688 C CA . ALA A 1 82 ? -7.742 1.916 -13.649 1.00 93.81 82 ALA A CA 1
ATOM 689 C C . ALA A 1 82 ? -7.489 2.586 -12.286 1.00 93.81 82 ALA A C 1
ATOM 691 O O . ALA A 1 82 ? -8.096 2.219 -11.275 1.00 93.81 82 ALA A O 1
ATOM 692 N N . ASN A 1 83 ? -6.648 3.624 -12.25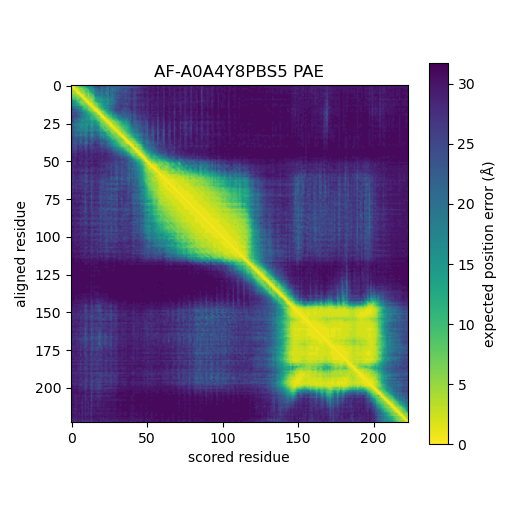0 1.00 93.50 83 ASN A N 1
ATOM 693 C CA . ASN A 1 83 ? -6.439 4.430 -11.048 1.00 93.50 83 ASN A CA 1
ATOM 694 C C . ASN A 1 83 ? -7.713 5.181 -10.630 1.00 93.50 83 ASN A C 1
ATOM 696 O O . ASN A 1 83 ? -8.009 5.246 -9.437 1.00 93.50 83 ASN A O 1
ATOM 700 N N . SER A 1 84 ? -8.501 5.696 -11.578 1.00 95.00 84 SER A N 1
ATOM 701 C CA . SER A 1 84 ? -9.778 6.358 -11.288 1.00 95.00 84 SER A CA 1
ATOM 702 C C . SER A 1 84 ? -10.796 5.396 -10.661 1.00 95.00 84 SER A C 1
ATOM 704 O O . SER A 1 84 ? -11.445 5.757 -9.677 1.00 95.00 84 SER A O 1
ATOM 706 N N . PHE A 1 85 ? -10.867 4.149 -11.142 1.00 95.88 85 PHE A N 1
ATOM 707 C CA . PHE A 1 85 ? -11.720 3.102 -10.580 1.00 95.88 85 PHE A CA 1
ATOM 708 C C . PHE A 1 85 ? -11.290 2.728 -9.154 1.00 95.88 85 PHE A C 1
ATOM 710 O O . PHE A 1 85 ? -12.116 2.691 -8.241 1.00 95.88 85 PHE A O 1
ATOM 717 N N . ASN A 1 86 ? -9.983 2.555 -8.927 1.00 94.62 86 ASN A N 1
ATOM 718 C CA . ASN A 1 86 ? -9.428 2.318 -7.591 1.00 94.62 86 ASN A CA 1
ATOM 719 C C . ASN A 1 86 ? -9.755 3.474 -6.624 1.00 94.62 86 ASN A C 1
ATOM 721 O O . ASN A 1 86 ? -10.147 3.237 -5.480 1.00 94.62 86 ASN A O 1
ATOM 725 N N . ILE A 1 87 ? -9.655 4.728 -7.083 1.00 95.69 87 ILE A N 1
ATOM 726 C CA . ILE A 1 87 ? -10.033 5.916 -6.302 1.00 95.69 87 ILE A CA 1
ATOM 727 C C . ILE A 1 87 ? -11.533 5.910 -5.970 1.00 95.69 87 ILE A C 1
ATOM 729 O O . ILE A 1 87 ? -11.895 6.238 -4.839 1.00 95.69 87 ILE A O 1
ATOM 733 N N . GLN A 1 88 ? -12.408 5.526 -6.906 1.00 94.25 88 GLN A N 1
ATOM 734 C CA . GLN A 1 88 ? -13.852 5.413 -6.657 1.00 94.25 88 GLN A CA 1
ATOM 735 C C . GLN A 1 88 ? -14.172 4.335 -5.613 1.00 94.25 88 GLN A C 1
ATOM 737 O O . GLN A 1 88 ? -14.897 4.621 -4.660 1.00 94.25 88 GLN A O 1
ATOM 742 N N . ALA A 1 89 ? -13.579 3.142 -5.726 1.00 96.06 89 ALA A N 1
ATOM 743 C CA . ALA A 1 89 ? -13.767 2.062 -4.755 1.00 96.06 89 ALA A CA 1
ATOM 744 C C . ALA A 1 89 ? -13.353 2.488 -3.332 1.00 96.06 89 ALA A C 1
ATOM 746 O O . ALA A 1 89 ? -14.138 2.366 -2.390 1.00 96.06 89 ALA A O 1
ATOM 747 N N . ILE A 1 90 ? -12.171 3.101 -3.189 1.00 96.06 90 ILE A N 1
ATOM 748 C CA . ILE A 1 90 ? -11.685 3.652 -1.911 1.00 96.06 90 ILE A CA 1
ATOM 749 C C . ILE A 1 90 ? -12.641 4.728 -1.364 1.00 96.06 90 ILE A C 1
ATOM 751 O O . ILE A 1 90 ? -12.861 4.818 -0.155 1.00 96.06 90 ILE A O 1
ATOM 755 N N . LYS A 1 91 ? -13.237 5.550 -2.235 1.00 95.62 91 LYS A N 1
ATOM 756 C CA . LYS A 1 91 ? -14.169 6.616 -1.840 1.00 95.62 91 LYS A CA 1
ATOM 757 C C . LYS A 1 91 ? -15.480 6.062 -1.269 1.00 95.62 91 LYS A C 1
ATOM 759 O O . LYS A 1 91 ? -15.971 6.600 -0.274 1.00 95.62 91 LYS A O 1
ATOM 764 N N . GLU A 1 92 ? -15.999 4.972 -1.831 1.00 96.81 92 GLU A N 1
ATOM 765 C CA . GLU A 1 92 ? -17.176 4.275 -1.293 1.00 96.81 92 GLU A CA 1
ATOM 766 C C . GLU A 1 92 ? -16.862 3.492 -0.007 1.00 96.81 92 GLU A C 1
ATOM 768 O O . GLU A 1 92 ? -17.672 3.488 0.924 1.00 96.81 92 GLU A O 1
ATOM 773 N N . GLU A 1 93 ? -15.662 2.920 0.132 1.00 97.00 93 GLU A N 1
ATOM 774 C CA . GLU A 1 93 ? -15.211 2.364 1.417 1.00 97.00 93 GLU A CA 1
ATOM 775 C C . GLU A 1 93 ? -15.153 3.445 2.509 1.00 97.00 93 GLU A C 1
ATOM 777 O O . GLU A 1 93 ? -15.714 3.258 3.591 1.00 97.00 93 GLU A O 1
ATOM 782 N N . ILE A 1 94 ? -14.563 4.612 2.219 1.00 96.25 94 ILE A N 1
ATOM 783 C CA . ILE A 1 94 ? -14.530 5.762 3.139 1.00 96.25 94 ILE A CA 1
ATOM 784 C C . ILE A 1 94 ? -15.949 6.201 3.525 1.00 96.25 94 ILE A C 1
ATOM 786 O O . ILE A 1 94 ? -16.201 6.497 4.698 1.00 96.25 94 ILE A O 1
ATOM 790 N N . ARG A 1 95 ? -16.889 6.220 2.572 1.00 96.88 95 ARG A N 1
ATOM 791 C CA . ARG A 1 95 ? -18.300 6.523 2.841 1.00 96.88 95 ARG A CA 1
ATOM 792 C C . ARG A 1 95 ? -18.909 5.522 3.824 1.00 96.88 95 ARG A C 1
ATOM 794 O O . ARG A 1 95 ? -19.461 5.936 4.843 1.00 96.88 95 ARG A O 1
ATOM 801 N N . LYS A 1 96 ? -18.760 4.223 3.559 1.00 97.38 96 LYS A N 1
ATOM 802 C CA . LYS A 1 96 ? -19.286 3.147 4.411 1.00 97.38 96 LYS A CA 1
ATOM 803 C C . LYS A 1 96 ? -18.689 3.185 5.821 1.00 97.38 96 LYS A C 1
ATOM 805 O O . LYS A 1 96 ? -19.424 3.061 6.800 1.00 97.38 96 LYS A O 1
ATOM 810 N N . LEU A 1 97 ? -17.380 3.420 5.942 1.00 96.38 97 LEU A N 1
ATOM 811 C CA . LEU A 1 97 ? -16.710 3.595 7.236 1.00 96.38 97 LEU A CA 1
ATOM 812 C C . LEU A 1 97 ? -17.257 4.814 7.995 1.00 96.38 97 LEU A C 1
ATOM 814 O O . LEU A 1 97 ? -17.501 4.727 9.197 1.00 96.38 97 LEU A O 1
ATOM 818 N N . LYS A 1 98 ? -17.502 5.936 7.307 1.00 95.94 98 LYS A N 1
ATOM 819 C CA . LYS A 1 98 ? -18.102 7.134 7.916 1.00 95.94 98 LYS A CA 1
ATOM 820 C C . LYS A 1 98 ? -19.522 6.869 8.426 1.00 95.94 98 LYS A C 1
ATOM 822 O O . LYS A 1 98 ? -19.869 7.302 9.521 1.00 95.94 98 LYS A O 1
ATOM 827 N N . GLU A 1 99 ? -20.331 6.130 7.672 1.00 96.44 99 GLU A N 1
ATOM 828 C CA . GLU A 1 99 ? -21.679 5.727 8.093 1.00 96.44 99 GLU A CA 1
ATOM 829 C C . GLU A 1 99 ? -21.641 4.808 9.333 1.00 96.44 99 GLU A C 1
ATOM 831 O O . GLU A 1 99 ? -22.441 4.999 10.253 1.00 96.44 99 GLU A O 1
ATOM 836 N N . GLN A 1 100 ? -20.665 3.893 9.421 1.00 95.62 100 GLN A N 1
ATOM 837 C CA . GLN A 1 100 ? -20.438 3.049 10.605 1.00 95.62 100 GLN A CA 1
ATOM 838 C C . GLN A 1 100 ? -20.003 3.852 11.844 1.00 95.62 100 GLN A C 1
ATOM 840 O O . GLN A 1 100 ? -20.517 3.613 12.940 1.00 95.62 100 GLN A O 1
ATOM 845 N N . VAL A 1 101 ? -19.100 4.827 11.691 1.00 96.25 101 VAL A N 1
ATOM 846 C CA . VAL A 1 101 ? -18.713 5.735 12.789 1.00 96.25 101 VAL A CA 1
ATOM 847 C C . VAL A 1 101 ? -19.941 6.500 13.295 1.00 96.25 101 VAL A C 1
ATOM 849 O O . VAL A 1 101 ? -20.253 6.433 14.483 1.00 96.25 101 VAL A O 1
ATOM 852 N N . ASN A 1 102 ? -20.725 7.093 12.390 1.00 96.25 102 ASN A N 1
ATOM 853 C CA . ASN A 1 102 ? -21.954 7.814 12.735 1.00 96.25 102 ASN A CA 1
ATOM 854 C C . ASN A 1 102 ? -23.038 6.920 13.386 1.00 96.25 102 ASN A C 1
ATOM 856 O O . ASN A 1 102 ? -23.934 7.431 14.063 1.00 96.25 102 ASN A O 1
ATOM 860 N N . SER A 1 103 ? -23.050 5.598 13.158 1.00 95.44 103 SER A N 1
ATOM 861 C CA . SER A 1 103 ? -23.932 4.688 13.913 1.00 95.44 103 SER A CA 1
ATOM 862 C C . SER A 1 103 ? -23.409 4.416 15.320 1.00 95.44 103 SER A C 1
ATOM 864 O O . SER A 1 103 ? -24.178 4.529 16.272 1.00 95.44 103 SER A O 1
ATOM 866 N N . LEU A 1 104 ? -22.108 4.152 15.461 1.00 94.00 104 LEU A N 1
ATOM 867 C CA . LEU A 1 104 ? -21.481 3.882 16.756 1.00 94.00 104 LEU A CA 1
ATOM 868 C C . LEU A 1 104 ? -21.560 5.094 17.694 1.00 94.00 104 LEU A C 1
ATOM 870 O O . LEU A 1 104 ? -21.861 4.927 18.872 1.00 94.00 104 LEU A O 1
ATOM 874 N N . GLU A 1 105 ? -21.370 6.311 17.181 1.00 93.00 105 GLU A N 1
ATOM 875 C CA . GLU A 1 105 ? -21.523 7.548 17.961 1.00 93.00 105 GLU A CA 1
ATOM 876 C C . GLU A 1 105 ? -22.945 7.707 18.525 1.00 93.00 105 GLU A C 1
ATOM 878 O O . GLU A 1 105 ? -23.107 7.998 19.712 1.00 93.00 105 GLU A O 1
ATOM 883 N N . ARG A 1 106 ? -23.980 7.425 17.719 1.00 93.81 106 ARG A N 1
ATOM 884 C CA . ARG A 1 106 ? -25.384 7.441 18.174 1.00 93.81 106 ARG A CA 1
ATOM 885 C C . ARG A 1 106 ? -25.673 6.365 19.218 1.00 93.81 106 ARG A C 1
ATOM 887 O O . ARG A 1 106 ? -26.462 6.599 20.130 1.00 93.81 106 ARG A O 1
ATOM 894 N N . ASP A 1 107 ? -25.066 5.188 19.104 1.00 93.56 107 ASP A N 1
ATOM 895 C CA . ASP A 1 107 ? -25.256 4.120 20.089 1.00 93.56 107 ASP A CA 1
ATOM 896 C C . ASP A 1 107 ? -24.521 4.421 21.406 1.00 93.56 107 ASP A C 1
ATOM 898 O O . ASP A 1 107 ? -25.085 4.207 22.481 1.00 93.56 107 ASP A O 1
ATOM 902 N N . ILE A 1 108 ? -23.336 5.038 21.349 1.00 92.56 108 ILE A N 1
ATOM 903 C CA . ILE A 1 108 ? -22.643 5.596 22.523 1.00 92.56 108 ILE A CA 1
ATOM 904 C C . ILE A 1 108 ? -23.496 6.682 23.196 1.00 92.56 108 ILE A C 1
ATOM 906 O O . ILE A 1 108 ? -23.597 6.707 24.424 1.00 92.56 108 ILE A O 1
ATOM 910 N N . GLU A 1 109 ? -24.148 7.556 22.425 1.00 91.12 109 GLU A N 1
ATOM 911 C CA . GLU A 1 109 ? -25.047 8.582 22.962 1.00 91.12 109 GLU A CA 1
ATOM 912 C C . GLU A 1 109 ? -26.262 7.968 23.682 1.00 91.12 109 GLU A C 1
ATOM 914 O O . GLU A 1 109 ? -26.547 8.341 24.824 1.00 91.12 109 GLU A O 1
ATOM 919 N N . LYS A 1 110 ? -26.918 6.959 23.089 1.00 89.81 110 LYS A N 1
ATOM 920 C CA . LYS A 1 110 ? -27.999 6.201 23.754 1.00 89.81 110 LYS A CA 1
ATOM 921 C C . LYS A 1 110 ? -27.528 5.569 25.064 1.00 89.81 110 LYS A C 1
ATOM 923 O O . LYS A 1 110 ? -28.219 5.691 26.074 1.00 89.81 110 LYS A O 1
ATOM 928 N N . ILE A 1 111 ? -26.356 4.926 25.067 1.00 90.06 111 ILE A N 1
ATOM 929 C CA . ILE A 1 111 ? -25.775 4.310 26.271 1.00 90.06 111 ILE A CA 1
ATOM 930 C C . ILE A 1 111 ? -25.514 5.380 27.338 1.00 90.06 111 ILE A C 1
ATOM 932 O O . ILE A 1 111 ? -25.912 5.203 28.486 1.00 90.06 111 ILE A O 1
ATOM 936 N N . LYS A 1 112 ? -24.939 6.529 26.964 1.00 89.88 112 LYS A N 1
ATOM 937 C CA . LYS A 1 112 ? -24.688 7.660 27.872 1.00 89.88 112 LYS A CA 1
ATOM 938 C C . LYS A 1 112 ? -25.977 8.196 28.511 1.00 89.88 112 LYS A C 1
ATOM 940 O O . LYS A 1 112 ? -25.968 8.524 29.697 1.00 89.88 112 LYS A O 1
ATOM 945 N N . ILE A 1 113 ? -27.075 8.257 27.752 1.00 83.75 113 ILE A N 1
ATOM 946 C CA . ILE A 1 113 ? -28.404 8.672 28.236 1.00 83.75 113 ILE A CA 1
ATOM 947 C C . ILE A 1 113 ? -29.038 7.596 29.137 1.00 83.75 113 ILE A C 1
ATOM 949 O O . ILE A 1 113 ? -29.640 7.927 30.158 1.00 83.75 113 ILE A O 1
ATOM 953 N N . ALA A 1 114 ? -28.882 6.310 28.817 1.00 79.00 114 ALA A N 1
ATOM 954 C CA . ALA A 1 114 ? -29.351 5.220 29.675 1.00 79.00 114 ALA A CA 1
ATOM 955 C C . ALA A 1 114 ? -28.595 5.193 31.019 1.00 79.00 114 ALA A C 1
ATOM 957 O O . ALA A 1 114 ? -29.212 5.191 32.083 1.00 79.00 114 ALA A O 1
ATOM 958 N N . THR A 1 115 ? -27.260 5.284 30.979 1.00 78.00 115 THR A N 1
ATOM 959 C CA . THR A 1 115 ? -26.388 5.299 32.167 1.00 78.00 115 THR A CA 1
ATOM 960 C C . THR A 1 115 ? -26.635 6.507 33.079 1.00 78.00 115 THR A C 1
ATOM 962 O O . THR A 1 115 ? -26.460 6.398 34.293 1.00 78.00 115 THR A O 1
ATOM 965 N N . SER A 1 116 ? -27.050 7.660 32.542 1.00 71.19 116 SER A N 1
ATOM 966 C CA . SER A 1 116 ? -27.424 8.815 33.371 1.00 71.19 116 SER A CA 1
ATOM 967 C C . SER A 1 116 ? -28.828 8.688 33.973 1.00 71.19 116 SER A C 1
ATOM 969 O O . SER A 1 116 ? -29.038 9.134 35.101 1.00 71.19 116 SER A O 1
ATOM 971 N N . LYS A 1 117 ? -29.770 8.037 33.275 1.00 65.94 117 LYS A N 1
ATOM 972 C CA . LYS A 1 117 ? -31.152 7.836 33.743 1.00 65.94 117 LYS A CA 1
ATOM 973 C C . LYS A 1 117 ? -31.271 6.842 34.907 1.00 65.94 117 LYS A C 1
ATOM 975 O O . LYS A 1 117 ? -32.171 6.985 35.727 1.00 65.94 117 LYS A O 1
ATOM 980 N N . GLU A 1 118 ? -30.358 5.879 35.018 1.00 53.28 118 GLU A N 1
ATOM 981 C CA . GLU A 1 118 ? -30.397 4.835 36.058 1.00 53.28 118 GLU A CA 1
ATOM 982 C C . GLU A 1 118 ? -29.793 5.267 37.415 1.00 53.28 118 GLU A C 1
ATOM 984 O O . GLU A 1 118 ? -29.863 4.542 38.404 1.00 53.28 118 GLU A O 1
ATOM 989 N N . ARG A 1 119 ? -29.231 6.481 37.515 1.00 53.12 119 ARG A N 1
ATOM 990 C CA . ARG A 1 119 ? -28.495 6.952 38.706 1.00 53.12 119 ARG A CA 1
ATOM 991 C C . ARG A 1 119 ? -29.330 7.631 39.806 1.00 53.12 119 ARG A C 1
ATOM 993 O O . ARG A 1 119 ? -28.751 8.263 40.688 1.00 53.12 119 ARG A O 1
ATOM 1000 N N . LEU A 1 120 ? -30.661 7.515 39.780 1.00 49.56 120 LEU A N 1
ATOM 1001 C CA . LEU A 1 120 ? -31.568 8.194 40.722 1.00 49.56 120 LEU A CA 1
ATOM 1002 C C . LEU A 1 120 ? -32.571 7.250 41.417 1.00 49.56 120 LEU A C 1
ATOM 1004 O O . LEU A 1 120 ? -33.778 7.374 41.222 1.00 49.56 120 LEU A O 1
ATOM 1008 N N . SER A 1 121 ? -32.081 6.358 42.287 1.00 43.81 121 SER A N 1
ATOM 1009 C CA . SER A 1 121 ? -32.670 6.081 43.621 1.00 43.81 121 SER A CA 1
ATOM 1010 C C . SER A 1 121 ? -31.757 5.175 44.481 1.00 43.81 121 SER A C 1
ATOM 1012 O O . SER A 1 121 ? -30.950 4.445 43.907 1.00 43.81 121 SER A O 1
ATOM 1014 N N . PRO A 1 122 ? -31.807 5.231 45.834 1.00 59.12 122 PRO A N 1
ATOM 1015 C CA . PRO A 1 122 ? -30.668 4.822 46.670 1.00 59.12 122 PRO A CA 1
ATOM 1016 C C . PRO A 1 122 ? -30.919 3.640 47.634 1.00 59.12 122 PRO A C 1
ATOM 1018 O O . PRO A 1 122 ? -31.998 3.507 48.208 1.00 59.12 122 PRO A O 1
ATOM 1021 N N . SER A 1 123 ? -29.867 2.870 47.947 1.00 40.56 123 SER A N 1
ATOM 1022 C CA . SER A 1 123 ? -29.753 2.095 49.200 1.00 40.56 123 SER A CA 1
ATOM 1023 C C . SER A 1 123 ? -28.280 1.874 49.618 1.00 40.56 123 SER A C 1
ATOM 1025 O O . SER A 1 123 ? -27.366 1.966 48.803 1.00 40.56 123 SER A O 1
ATOM 1027 N N . ASN A 1 124 ? -28.044 1.716 50.929 1.00 45.94 124 ASN A N 1
ATOM 1028 C CA . ASN 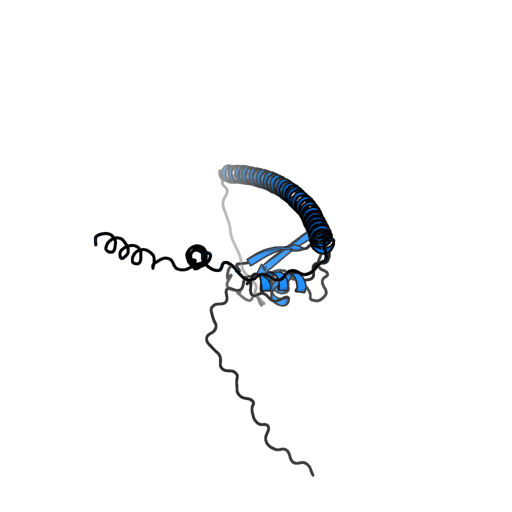A 1 124 ? -26.799 2.084 51.641 1.00 45.94 124 ASN A CA 1
ATOM 1029 C C . ASN A 1 124 ? -25.715 0.959 51.741 1.00 45.94 124 ASN A C 1
ATOM 1031 O O . ASN A 1 124 ? -26.027 -0.203 51.487 1.00 45.94 124 ASN A O 1
ATOM 1035 N N . PRO A 1 125 ? -24.457 1.250 52.171 1.00 61.72 125 PRO A N 1
ATOM 1036 C CA . PRO A 1 125 ? -23.314 0.320 52.100 1.00 61.72 125 PRO A CA 1
ATOM 1037 C C . PRO A 1 125 ? -22.862 -0.327 53.436 1.00 61.72 125 PRO A C 1
ATOM 1039 O O . PRO A 1 125 ? -23.107 0.201 54.521 1.00 61.72 125 PRO A O 1
ATOM 1042 N N . LYS A 1 126 ? -22.090 -1.428 53.338 1.00 36.03 126 LYS A N 1
ATOM 1043 C CA . LYS A 1 126 ? -21.173 -2.045 54.345 1.00 36.03 126 LYS A CA 1
ATOM 1044 C C . LYS A 1 126 ? -20.413 -3.207 53.655 1.00 36.03 126 LYS A C 1
ATOM 1046 O O . LYS A 1 126 ? -20.998 -3.813 52.773 1.00 36.03 126 LYS A O 1
ATOM 1051 N N . LYS A 1 127 ? -19.222 -3.708 54.017 1.00 36.53 127 LYS A N 1
ATOM 1052 C CA . LYS A 1 127 ? -17.985 -3.282 54.721 1.00 36.53 127 LYS A CA 1
ATOM 1053 C C . LYS A 1 127 ? -17.148 -4.571 54.944 1.00 36.53 127 LYS A C 1
ATOM 1055 O O . LYS A 1 127 ? -17.658 -5.484 55.582 1.00 36.53 127 LYS A O 1
ATOM 1060 N N . GLY A 1 128 ? -15.862 -4.576 54.563 1.00 32.16 128 GLY A N 1
ATOM 1061 C CA . GLY A 1 128 ? -14.824 -5.549 54.990 1.00 32.16 128 GLY A CA 1
ATOM 1062 C C . GLY A 1 128 ? -14.582 -6.752 54.053 1.00 32.16 128 GLY A C 1
ATOM 1063 O O . GLY A 1 128 ? -15.482 -7.117 53.310 1.00 32.16 128 GLY A O 1
ATOM 1064 N N . ASN A 1 129 ? -13.407 -7.407 54.028 1.00 37.69 129 ASN A N 1
ATOM 1065 C CA . ASN A 1 129 ? -12.100 -7.153 54.680 1.00 37.69 129 ASN A CA 1
ATOM 1066 C C . ASN A 1 129 ? -10.959 -7.918 53.935 1.00 37.69 129 ASN A C 1
ATOM 1068 O O . ASN A 1 129 ? -11.260 -8.840 53.192 1.00 37.69 129 ASN A O 1
ATOM 1072 N N . ALA A 1 130 ? -9.690 -7.531 54.175 1.00 39.81 130 ALA A N 1
ATOM 1073 C CA . ALA A 1 130 ? -8.388 -8.238 53.991 1.00 39.81 130 ALA A CA 1
ATOM 1074 C C . ALA A 1 130 ? -8.276 -9.458 53.019 1.00 39.81 130 ALA A C 1
ATOM 1076 O O . ALA A 1 130 ? -8.960 -10.454 53.193 1.00 39.81 130 ALA A O 1
ATOM 1077 N N . SER A 1 131 ? -7.426 -9.475 51.977 1.00 38.56 131 SER A N 1
ATOM 1078 C CA . SER A 1 131 ? -5.943 -9.352 51.912 1.00 38.56 131 SER A CA 1
ATOM 1079 C C . SER A 1 131 ? -5.145 -10.639 52.217 1.00 38.56 131 SER A C 1
ATOM 1081 O O . SER A 1 131 ? -4.875 -10.926 53.380 1.00 38.56 131 SER A O 1
ATOM 1083 N N . VAL A 1 132 ? -4.641 -11.311 51.167 1.00 42.97 132 VAL A N 1
ATOM 1084 C CA . VAL A 1 132 ? -3.428 -12.170 51.165 1.00 42.97 132 VAL A CA 1
ATOM 1085 C C . VAL A 1 132 ? -2.656 -11.915 49.853 1.00 42.97 132 VAL A C 1
ATOM 1087 O O . VAL A 1 132 ? -3.268 -11.608 48.832 1.00 42.97 132 VAL A O 1
ATOM 1090 N N . SER A 1 133 ? -1.321 -11.975 49.900 1.00 38.94 133 SER A N 1
ATOM 1091 C CA . SER A 1 133 ? -0.382 -11.473 48.878 1.00 38.94 133 SER A CA 1
ATOM 1092 C C . SER A 1 133 ? 0.489 -12.573 48.241 1.00 38.94 133 SER A C 1
ATOM 1094 O O . SER A 1 133 ? 0.578 -13.671 48.783 1.00 38.94 133 SER A O 1
ATOM 1096 N N . GLU A 1 134 ? 1.213 -12.160 47.182 1.00 41.75 134 GLU A N 1
ATOM 1097 C CA . GLU A 1 134 ? 2.342 -12.788 46.452 1.00 41.75 134 GLU A CA 1
ATOM 1098 C C . GLU A 1 134 ? 1.993 -13.630 45.205 1.00 41.75 134 GLU A C 1
ATOM 1100 O O . GLU A 1 134 ? 0.975 -14.308 45.180 1.00 41.75 134 GLU A O 1
ATOM 1105 N N . LYS A 1 135 ? 2.775 -13.623 44.105 1.00 39.38 135 LYS A N 1
ATOM 1106 C CA . LYS A 1 135 ? 3.944 -12.800 43.670 1.00 39.38 135 LYS A CA 1
ATOM 1107 C C . LYS A 1 135 ? 3.861 -12.634 42.129 1.00 39.38 135 LYS A C 1
ATOM 1109 O O . LYS A 1 135 ? 3.453 -13.557 41.440 1.00 39.38 135 LYS A O 1
ATOM 1114 N N . ALA A 1 136 ? 3.969 -11.423 41.570 1.00 43.88 136 ALA A N 1
ATOM 1115 C CA . ALA A 1 136 ? 5.176 -10.816 40.966 1.00 43.88 136 ALA A CA 1
ATOM 1116 C C . ALA A 1 136 ? 5.907 -11.711 39.929 1.00 43.88 136 ALA A C 1
ATOM 1118 O O . ALA A 1 136 ? 6.378 -12.783 40.279 1.00 43.88 136 ALA A O 1
ATOM 1119 N N . HIS A 1 137 ? 6.106 -11.314 38.666 1.00 38.53 137 HIS A N 1
ATOM 1120 C CA . HIS A 1 137 ? 6.384 -9.955 38.177 1.00 38.53 137 HIS A CA 1
ATOM 1121 C C . HIS A 1 137 ? 5.285 -9.335 37.298 1.00 38.53 137 HIS A C 1
ATOM 1123 O O . HIS A 1 137 ? 4.934 -9.858 36.245 1.00 38.53 137 HIS A O 1
ATOM 1129 N N . LYS A 1 138 ? 4.840 -8.133 37.682 1.00 43.12 138 LYS A N 1
ATOM 1130 C CA . LYS A 1 138 ? 4.387 -7.110 36.733 1.00 43.12 138 LYS A CA 1
ATOM 1131 C C . LYS A 1 138 ? 5.517 -6.098 36.611 1.00 43.12 138 LYS A C 1
ATOM 1133 O O . LYS A 1 138 ? 5.718 -5.317 37.539 1.00 43.12 138 LYS A O 1
ATOM 1138 N N . GLU A 1 139 ? 6.242 -6.109 35.500 1.00 42.16 139 GLU A N 1
ATOM 1139 C CA . GLU A 1 139 ? 7.077 -4.959 35.161 1.00 42.16 139 GLU A CA 1
ATOM 1140 C C . GLU A 1 139 ? 6.162 -3.766 34.885 1.00 42.16 139 GLU A C 1
ATOM 1142 O O . GLU A 1 139 ? 5.229 -3.833 34.080 1.00 42.16 139 GLU A O 1
ATOM 1147 N N . ALA A 1 140 ? 6.399 -2.674 35.606 1.00 45.75 140 ALA A N 1
ATOM 1148 C CA . ALA A 1 140 ? 5.699 -1.421 35.396 1.00 45.75 140 ALA A CA 1
ATOM 1149 C C . ALA A 1 140 ? 6.292 -0.720 34.168 1.00 45.75 140 ALA A C 1
ATOM 1151 O O . ALA A 1 140 ? 7.095 0.204 34.293 1.00 45.75 140 ALA A O 1
ATOM 1152 N N . THR A 1 141 ? 5.901 -1.158 32.971 1.00 38.22 141 THR A N 1
ATOM 1153 C CA . THR A 1 141 ? 6.247 -0.436 31.746 1.00 38.22 141 THR A CA 1
ATOM 1154 C C . THR A 1 141 ? 5.474 0.876 31.722 1.00 38.22 141 THR A C 1
ATOM 1156 O O . THR A 1 141 ? 4.277 0.912 31.424 1.00 38.22 141 THR A O 1
ATOM 1159 N N . THR A 1 142 ? 6.171 1.965 32.050 1.00 35.41 142 THR A N 1
ATOM 1160 C CA . THR A 1 142 ? 5.761 3.343 31.768 1.00 35.41 142 THR A CA 1
ATOM 1161 C C . THR A 1 142 ? 5.165 3.400 30.365 1.00 35.41 142 THR A C 1
ATOM 1163 O O . THR A 1 142 ? 5.876 3.143 29.395 1.00 35.41 142 THR A O 1
ATOM 1166 N N . GLN A 1 143 ? 3.867 3.707 30.253 1.00 44.81 143 GLN A N 1
ATOM 1167 C CA . GLN A 1 143 ? 3.163 3.734 28.970 1.00 44.81 143 GLN A CA 1
ATOM 1168 C C . GLN A 1 143 ? 3.600 4.948 28.144 1.00 44.81 143 GLN A C 1
ATOM 1170 O O . GLN A 1 143 ? 2.902 5.958 28.040 1.00 44.81 143 GLN A O 1
ATOM 1175 N N . LEU A 1 144 ? 4.779 4.831 27.536 1.00 52.59 144 LEU A N 1
ATOM 1176 C CA . LEU A 1 144 ? 5.140 5.597 26.362 1.00 52.59 144 LEU A CA 1
ATOM 1177 C C . LEU A 1 144 ? 4.125 5.219 25.281 1.00 52.59 144 LEU A C 1
ATOM 1179 O O . LEU A 1 144 ? 4.110 4.083 24.815 1.00 52.59 144 LEU A O 1
ATOM 1183 N N . VAL A 1 145 ? 3.250 6.156 24.917 1.00 59.25 145 VAL A N 1
ATOM 1184 C CA . VAL A 1 145 ? 2.292 5.956 23.826 1.00 59.25 145 VAL A CA 1
ATOM 1185 C C . VAL A 1 145 ? 3.094 5.821 22.533 1.00 59.25 145 VAL A C 1
ATOM 1187 O O . VAL A 1 145 ? 3.502 6.824 21.942 1.00 59.25 145 VAL A O 1
ATOM 1190 N N . GLU A 1 146 ? 3.374 4.580 22.129 1.00 69.94 146 GLU A N 1
ATOM 1191 C CA . GLU A 1 146 ? 4.120 4.297 20.908 1.00 69.94 146 GLU A CA 1
ATOM 1192 C C . GLU A 1 146 ? 3.342 4.856 19.716 1.00 69.94 146 GLU A C 1
ATOM 1194 O O . GLU A 1 146 ? 2.254 4.394 19.368 1.00 69.94 146 GLU A O 1
ATOM 1199 N N . LYS A 1 147 ? 3.901 5.883 19.074 1.00 87.25 147 LYS A N 1
ATOM 1200 C CA . LYS A 1 147 ? 3.400 6.339 17.780 1.00 87.25 147 LYS A CA 1
ATOM 1201 C C . LYS A 1 147 ? 3.775 5.293 16.738 1.00 87.25 147 LYS A C 1
ATOM 1203 O O . LYS A 1 147 ? 4.869 4.737 16.765 1.00 87.25 147 LYS A O 1
ATOM 1208 N N . GLY A 1 148 ? 2.893 5.059 15.781 1.00 90.75 148 GLY A N 1
ATOM 1209 C CA . GLY A 1 148 ? 3.115 4.069 14.740 1.00 90.75 148 GLY A CA 1
ATOM 1210 C C . GLY A 1 148 ? 2.065 4.145 13.650 1.00 90.75 148 GLY A C 1
ATOM 1211 O O . GLY A 1 148 ? 1.227 5.048 13.629 1.00 90.75 148 GLY A O 1
ATOM 1212 N N . TYR A 1 149 ? 2.129 3.181 12.745 1.00 93.81 149 TYR A N 1
ATOM 1213 C CA . TYR A 1 149 ? 1.218 3.044 11.616 1.00 93.81 149 TYR A CA 1
ATOM 1214 C C . TYR A 1 149 ? 0.433 1.743 11.744 1.00 93.81 149 TYR A C 1
ATOM 1216 O O . TYR A 1 149 ? 0.901 0.792 12.363 1.00 93.81 149 TYR A O 1
ATOM 1224 N N . TYR A 1 150 ? -0.742 1.680 11.127 1.00 94.81 150 TYR A N 1
ATOM 1225 C CA . TYR A 1 150 ? -1.445 0.417 10.934 1.00 94.81 150 TYR A CA 1
ATOM 1226 C C . TYR A 1 150 ? -1.336 -0.015 9.477 1.00 94.81 150 TYR A C 1
ATOM 1228 O O . TYR A 1 150 ? -1.585 0.782 8.574 1.00 94.81 150 TYR A O 1
ATOM 1236 N N . TYR A 1 151 ? -0.998 -1.280 9.272 1.00 95.19 151 TYR A N 1
ATOM 1237 C CA . TYR A 1 151 ? -0.925 -1.934 7.973 1.00 95.19 151 TYR A CA 1
ATOM 1238 C C . TYR A 1 151 ? -1.938 -3.081 7.917 1.00 95.19 151 TYR A C 1
ATOM 1240 O O . TYR A 1 151 ? -2.241 -3.684 8.94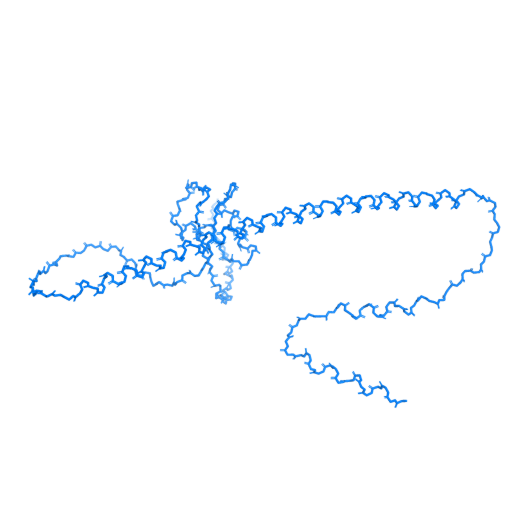6 1.00 95.19 151 TYR A O 1
ATOM 1248 N N . VAL A 1 152 ? -2.472 -3.381 6.734 1.00 95.25 152 VAL A N 1
ATOM 1249 C CA . VAL A 1 152 ? -3.325 -4.556 6.503 1.00 95.25 152 VAL A CA 1
ATOM 1250 C C . VAL A 1 152 ? -2.565 -5.497 5.583 1.00 95.25 152 VAL A C 1
ATOM 1252 O O . VAL A 1 152 ? -2.230 -5.119 4.462 1.00 95.25 152 VAL A O 1
ATOM 1255 N N . VAL A 1 153 ? -2.277 -6.698 6.081 1.00 93.88 153 VAL A N 1
ATOM 1256 C CA . VAL A 1 153 ? -1.452 -7.707 5.403 1.00 93.88 153 VAL A CA 1
ATOM 1257 C C . VAL A 1 153 ? -2.101 -8.125 4.084 1.00 93.88 153 VAL A C 1
ATOM 1259 O O . VAL A 1 153 ? -3.265 -8.531 4.066 1.00 93.88 153 VAL A O 1
ATOM 1262 N N . LYS A 1 154 ? -1.357 -8.053 2.980 1.00 93.56 154 LYS A N 1
ATOM 1263 C CA . LYS A 1 154 ? -1.810 -8.464 1.645 1.00 93.56 154 LYS A CA 1
ATOM 1264 C C . LYS A 1 154 ? -1.308 -9.866 1.305 1.00 93.56 154 LYS A C 1
ATOM 1266 O O . LYS A 1 154 ? -0.442 -10.434 1.968 1.00 93.56 154 LYS A O 1
ATOM 1271 N N . LYS A 1 155 ? -1.871 -10.450 0.244 1.00 92.44 155 LYS A N 1
ATOM 1272 C CA . LYS A 1 155 ? -1.417 -11.740 -0.284 1.00 92.44 155 LYS A CA 1
ATOM 1273 C C . LYS A 1 155 ? 0.053 -11.632 -0.713 1.00 92.44 155 LYS A C 1
ATOM 1275 O O . LYS A 1 155 ? 0.396 -10.725 -1.461 1.00 92.44 155 LYS A O 1
ATOM 1280 N N . ASN A 1 156 ? 0.868 -12.595 -0.280 1.00 90.81 156 ASN A N 1
ATOM 1281 C CA . ASN A 1 156 ? 2.322 -12.678 -0.488 1.00 90.81 156 ASN A CA 1
ATOM 1282 C C . ASN A 1 156 ? 3.180 -11.658 0.297 1.00 90.81 156 ASN A C 1
ATOM 1284 O O . ASN A 1 156 ? 4.384 -11.593 0.055 1.00 90.81 156 ASN A O 1
ATOM 1288 N N . ASP A 1 157 ? 2.620 -10.906 1.251 1.00 91.69 157 ASP A N 1
ATOM 1289 C CA . ASP A 1 157 ? 3.440 -10.103 2.167 1.00 91.69 157 ASP A CA 1
ATOM 1290 C C . ASP A 1 157 ? 4.185 -10.986 3.183 1.00 91.69 157 ASP A C 1
ATOM 1292 O O . ASP A 1 157 ? 3.644 -11.965 3.702 1.00 91.69 157 ASP A O 1
ATOM 1296 N N . THR A 1 158 ? 5.408 -10.587 3.538 1.00 93.00 158 THR A N 1
ATOM 1297 C CA . THR A 1 158 ? 6.172 -11.144 4.661 1.00 93.00 158 THR A CA 1
ATOM 1298 C C . THR A 1 158 ? 6.466 -10.042 5.680 1.00 93.00 158 THR A C 1
ATOM 1300 O O . THR A 1 158 ? 6.428 -8.854 5.362 1.00 93.00 158 THR A O 1
ATOM 1303 N N . LEU A 1 159 ? 6.789 -10.400 6.929 1.00 92.44 159 LEU A N 1
ATOM 1304 C CA . LEU A 1 159 ? 7.157 -9.392 7.936 1.00 92.44 159 LEU A CA 1
ATOM 1305 C C . LEU A 1 159 ? 8.398 -8.595 7.510 1.00 92.44 159 LEU A C 1
ATOM 1307 O O . LEU A 1 159 ? 8.524 -7.421 7.846 1.00 92.44 159 LEU A O 1
ATOM 1311 N N . GLU A 1 160 ? 9.292 -9.237 6.760 1.00 93.94 160 GLU A N 1
ATOM 1312 C CA . GLU A 1 160 ? 10.487 -8.631 6.188 1.00 93.94 160 GLU A CA 1
ATOM 1313 C C . GLU A 1 160 ? 10.146 -7.647 5.063 1.00 93.94 160 GLU A C 1
ATOM 1315 O O . GLU A 1 160 ? 10.589 -6.501 5.130 1.00 93.94 160 GLU A O 1
ATOM 1320 N N . SER A 1 161 ? 9.286 -8.019 4.102 1.00 94.88 161 SER A N 1
ATOM 1321 C CA . SER A 1 161 ? 8.881 -7.106 3.021 1.00 94.88 161 SER A CA 1
ATOM 1322 C C . SER A 1 161 ? 8.117 -5.886 3.549 1.00 94.88 161 SER A C 1
ATOM 1324 O O . SER A 1 161 ? 8.347 -4.765 3.087 1.00 94.88 161 SER A O 1
ATOM 1326 N N . ILE A 1 162 ? 7.274 -6.079 4.572 1.00 94.69 162 ILE A N 1
ATOM 1327 C CA . ILE A 1 162 ? 6.580 -4.996 5.279 1.00 94.69 162 ILE A CA 1
ATOM 1328 C C . ILE A 1 162 ? 7.596 -4.094 6.000 1.00 94.69 162 ILE A C 1
ATOM 1330 O O . ILE A 1 162 ? 7.572 -2.877 5.809 1.00 94.69 162 ILE A O 1
ATOM 1334 N N . ALA A 1 163 ? 8.516 -4.658 6.793 1.00 94.19 163 ALA A N 1
ATOM 1335 C CA . ALA A 1 163 ? 9.539 -3.872 7.489 1.00 94.19 163 ALA A CA 1
ATOM 1336 C C . ALA A 1 163 ? 10.401 -3.060 6.504 1.00 94.19 163 ALA A C 1
ATOM 1338 O O . ALA A 1 163 ? 10.644 -1.874 6.729 1.00 94.19 163 ALA A O 1
ATOM 1339 N N . ASP A 1 164 ? 10.810 -3.661 5.385 1.00 95.81 164 ASP A N 1
ATOM 1340 C CA . ASP A 1 164 ? 11.589 -2.993 4.341 1.00 95.81 164 ASP A CA 1
ATOM 1341 C C . ASP A 1 164 ? 10.848 -1.858 3.649 1.00 95.81 164 ASP A C 1
ATOM 1343 O O . ASP A 1 164 ? 11.450 -0.810 3.400 1.00 95.81 164 ASP A O 1
ATOM 1347 N N . ALA A 1 165 ? 9.560 -2.030 3.346 1.00 95.00 165 ALA A N 1
ATOM 1348 C CA . ALA A 1 165 ? 8.749 -0.963 2.770 1.00 95.00 165 ALA A CA 1
ATOM 1349 C C . ALA A 1 165 ? 8.732 0.267 3.694 1.00 95.00 165 ALA A C 1
ATOM 1351 O O . ALA A 1 165 ? 9.025 1.381 3.255 1.00 95.00 165 ALA A O 1
ATOM 1352 N N . TYR A 1 166 ? 8.500 0.058 4.993 1.00 94.75 166 TYR A N 1
ATOM 1353 C CA . TYR A 1 166 ? 8.480 1.137 5.981 1.00 94.75 166 TYR A CA 1
ATOM 1354 C C . TYR A 1 166 ? 9.865 1.759 6.218 1.00 94.75 166 TYR A C 1
ATOM 1356 O O . TYR A 1 166 ? 9.967 2.988 6.290 1.00 94.75 166 TYR A O 1
ATOM 1364 N N . ARG A 1 167 ? 10.944 0.960 6.231 1.00 93.88 167 ARG A N 1
ATOM 1365 C CA . ARG A 1 167 ? 12.328 1.473 6.268 1.00 93.88 167 ARG A CA 1
ATOM 1366 C C . ARG A 1 167 ? 12.637 2.376 5.073 1.00 93.88 167 ARG A C 1
ATOM 1368 O O . ARG A 1 167 ? 13.175 3.466 5.264 1.00 93.88 167 ARG A O 1
ATOM 1375 N N . LYS A 1 168 ? 12.237 1.977 3.861 1.00 94.00 168 LYS A N 1
ATOM 1376 C CA . LYS A 1 168 ? 12.382 2.784 2.631 1.00 94.00 168 LYS A CA 1
ATOM 1377 C C . LYS A 1 168 ? 11.555 4.077 2.677 1.00 94.00 168 LYS A C 1
ATOM 1379 O O . LYS A 1 168 ? 11.981 5.083 2.120 1.00 94.00 168 LYS A O 1
ATOM 1384 N N . SER A 1 169 ? 10.430 4.091 3.396 1.00 91.38 169 SER A N 1
ATOM 1385 C CA . SER A 1 169 ? 9.649 5.305 3.698 1.00 91.38 169 SER A CA 1
ATOM 1386 C C . SER A 1 169 ? 10.199 6.155 4.861 1.00 91.38 169 SER A C 1
ATOM 1388 O O . SER A 1 169 ? 9.540 7.104 5.284 1.00 91.38 169 SER A O 1
ATOM 1390 N N . GLY A 1 170 ? 11.382 5.841 5.404 1.00 89.19 170 GLY A N 1
ATOM 1391 C CA . GLY A 1 170 ? 12.011 6.601 6.493 1.00 89.19 170 GLY A CA 1
ATOM 1392 C C . GLY A 1 170 ? 11.496 6.268 7.900 1.00 89.19 170 GLY A C 1
ATOM 1393 O O . GLY A 1 170 ? 11.744 7.025 8.840 1.00 89.19 170 GLY A O 1
ATOM 1394 N N . VAL A 1 171 ? 10.784 5.151 8.076 1.00 91.38 171 VAL A N 1
ATOM 1395 C CA . VAL A 1 171 ? 10.354 4.649 9.390 1.00 91.38 171 VAL A CA 1
ATOM 1396 C C . VAL A 1 171 ? 11.359 3.607 9.872 1.00 91.38 171 VAL A C 1
ATOM 1398 O O . VAL A 1 171 ? 11.433 2.506 9.333 1.00 91.38 171 VAL A O 1
ATOM 1401 N N . ASN A 1 172 ? 12.146 3.943 10.897 1.00 90.38 172 ASN A N 1
ATOM 1402 C CA . ASN A 1 172 ? 13.103 3.001 11.473 1.00 90.38 172 ASN A CA 1
ATOM 1403 C C . ASN A 1 172 ? 12.367 1.930 12.295 1.00 90.38 172 ASN A C 1
ATOM 1405 O O . ASN A 1 172 ? 11.875 2.204 13.392 1.00 90.38 172 ASN A O 1
ATOM 1409 N N . VAL A 1 173 ? 12.280 0.724 11.732 1.00 93.06 173 VAL A N 1
ATOM 1410 C CA . VAL A 1 173 ? 11.608 -0.435 12.318 1.00 93.06 173 VAL A CA 1
ATOM 1411 C C . VAL A 1 173 ? 12.331 -1.730 11.926 1.00 93.06 173 VAL A C 1
ATOM 1413 O O . VAL A 1 173 ? 12.903 -1.842 10.837 1.00 93.06 173 VAL A O 1
ATOM 1416 N N . THR A 1 174 ? 12.316 -2.722 12.816 1.00 93.62 174 THR A N 1
ATOM 1417 C CA . THR A 1 174 ? 12.819 -4.078 12.546 1.00 93.62 174 THR A CA 1
ATOM 1418 C C . THR A 1 174 ? 11.692 -5.110 12.598 1.00 93.62 174 THR A C 1
ATOM 1420 O O . THR A 1 174 ? 10.643 -4.870 13.194 1.00 93.62 174 THR A O 1
ATOM 1423 N N . VAL A 1 175 ? 11.914 -6.287 12.003 1.00 93.19 175 VAL A N 1
ATOM 1424 C CA . VAL A 1 175 ? 10.964 -7.416 12.055 1.00 93.19 175 VAL A CA 1
ATOM 1425 C C . VAL A 1 175 ? 10.614 -7.784 13.501 1.00 93.19 175 VAL A C 1
ATOM 1427 O O . VAL A 1 175 ? 9.451 -8.019 13.814 1.00 93.19 175 VAL A O 1
ATOM 1430 N N . GLU A 1 176 ? 11.601 -7.779 14.397 1.00 91.62 176 GLU A N 1
ATOM 1431 C CA . GLU A 1 176 ? 11.401 -8.107 15.810 1.00 91.62 176 GLU A CA 1
ATOM 1432 C C . GLU A 1 176 ? 10.573 -7.041 16.549 1.00 91.62 176 GLU A C 1
ATOM 1434 O O . GLU A 1 176 ? 9.762 -7.386 17.405 1.00 91.62 176 GLU A O 1
ATOM 1439 N N . ASP A 1 177 ? 10.701 -5.763 16.179 1.00 91.19 177 ASP A N 1
ATOM 1440 C CA . ASP A 1 177 ? 9.862 -4.691 16.732 1.00 91.19 177 ASP A CA 1
ATOM 1441 C C . ASP A 1 177 ? 8.396 -4.862 16.327 1.00 91.19 177 ASP A C 1
ATOM 1443 O O . ASP A 1 177 ? 7.509 -4.826 17.176 1.00 91.19 177 ASP A O 1
ATOM 1447 N N . ILE A 1 178 ? 8.140 -5.127 15.040 1.00 92.06 178 ILE A N 1
ATOM 1448 C CA . ILE A 1 178 ? 6.789 -5.420 14.542 1.00 92.06 178 ILE A CA 1
ATOM 1449 C C . ILE A 1 178 ? 6.222 -6.646 15.266 1.00 92.06 178 ILE A C 1
ATOM 1451 O O . ILE A 1 178 ? 5.063 -6.641 15.678 1.00 92.06 178 ILE A O 1
ATOM 1455 N N . ARG A 1 179 ? 7.020 -7.699 15.468 1.00 92.00 179 ARG A N 1
ATOM 1456 C CA . ARG A 1 179 ? 6.550 -8.906 16.159 1.00 92.00 179 ARG A CA 1
ATOM 1457 C C . ARG A 1 179 ? 6.217 -8.657 17.624 1.00 92.00 179 ARG A C 1
ATOM 1459 O O . ARG A 1 179 ? 5.159 -9.106 18.063 1.00 92.00 179 ARG A O 1
ATOM 1466 N N . LYS A 1 180 ? 7.050 -7.906 18.350 1.00 90.69 180 LYS A N 1
ATOM 1467 C CA . LYS A 1 180 ? 6.796 -7.519 19.746 1.00 90.69 180 LYS A CA 1
ATOM 1468 C C . LYS A 1 180 ? 5.527 -6.685 19.878 1.00 90.69 180 LYS A C 1
ATOM 1470 O O . LYS A 1 180 ? 4.634 -7.081 20.620 1.00 90.69 180 LYS A O 1
ATOM 1475 N N . SER A 1 181 ? 5.379 -5.614 19.097 1.00 90.81 181 SER A N 1
ATOM 1476 C CA . SER A 1 181 ? 4.197 -4.743 19.189 1.00 90.81 181 SER A CA 1
ATOM 1477 C C . SER A 1 181 ? 2.894 -5.388 18.671 1.00 90.81 181 SER A C 1
ATOM 1479 O O . SER A 1 181 ? 1.829 -4.794 18.821 1.00 90.81 181 SER A O 1
ATOM 1481 N N . ASN A 1 182 ? 2.942 -6.600 18.093 1.00 92.50 182 ASN A N 1
ATOM 1482 C CA . ASN A 1 182 ? 1.764 -7.378 17.669 1.00 92.50 182 ASN A CA 1
ATOM 1483 C C . ASN A 1 182 ? 1.631 -8.755 18.347 1.00 92.50 182 ASN A C 1
ATOM 1485 O O . ASN A 1 182 ? 0.748 -9.524 17.969 1.00 92.50 182 ASN A O 1
ATOM 1489 N N . ASN A 1 183 ? 2.478 -9.081 19.328 1.00 90.94 183 ASN A N 1
ATOM 1490 C CA . ASN A 1 183 ? 2.508 -10.383 20.010 1.00 90.94 183 ASN A CA 1
ATOM 1491 C C . ASN A 1 183 ? 2.647 -11.602 19.061 1.00 90.94 183 ASN A C 1
ATOM 1493 O O . ASN A 1 183 ? 2.008 -12.635 19.263 1.00 90.94 183 ASN A O 1
ATOM 1497 N N . LEU A 1 184 ? 3.473 -11.496 18.011 1.00 89.88 184 LEU A N 1
ATOM 1498 C CA . LEU A 1 184 ? 3.667 -12.556 17.007 1.00 89.88 184 LEU A CA 1
ATOM 1499 C C . LEU A 1 184 ? 4.853 -13.483 17.336 1.00 89.88 184 LEU A C 1
ATOM 1501 O O . LEU A 1 184 ? 5.989 -13.032 17.521 1.00 89.88 184 LEU A O 1
ATOM 1505 N N . SER A 1 185 ? 4.627 -14.801 17.317 1.00 87.44 185 SER A N 1
ATOM 1506 C CA . SER A 1 185 ? 5.697 -15.797 17.500 1.00 87.44 185 SER A CA 1
ATOM 1507 C C . SER A 1 185 ? 6.622 -15.892 16.275 1.00 87.44 185 SER A C 1
ATOM 1509 O O . SER A 1 185 ? 6.278 -15.418 15.192 1.00 87.44 185 SER A O 1
ATOM 1511 N N . SER A 1 186 ? 7.802 -16.502 16.428 1.00 81.75 186 SER A N 1
ATOM 1512 C CA . SER A 1 186 ? 8.822 -16.565 15.362 1.00 81.75 186 SER A CA 1
ATOM 1513 C C . SER A 1 186 ? 8.435 -17.450 14.177 1.00 81.75 186 SER A C 1
ATOM 1515 O O . SER A 1 186 ? 9.009 -17.310 13.105 1.00 81.75 186 SER A O 1
ATOM 1517 N N . HIS A 1 187 ? 7.456 -18.336 14.371 1.00 78.38 187 HIS A N 1
ATOM 1518 C CA . HIS A 1 187 ? 6.974 -19.286 13.367 1.00 78.38 187 HIS A CA 1
ATOM 1519 C C . HIS A 1 187 ? 5.481 -19.078 13.053 1.00 78.38 187 HIS A C 1
ATOM 1521 O O . HIS A 1 187 ? 4.866 -19.907 12.387 1.00 78.38 187 HIS A O 1
ATOM 1527 N N . SER A 1 188 ? 4.878 -17.986 13.542 1.00 77.56 188 SER A N 1
ATOM 1528 C CA . SER A 1 188 ? 3.486 -17.648 13.237 1.00 77.56 188 SER A CA 1
ATOM 1529 C C . SER A 1 188 ? 3.362 -17.214 11.772 1.00 77.56 188 SER A C 1
ATOM 1531 O O . SER A 1 188 ? 4.015 -16.240 11.388 1.00 77.56 188 SER A O 1
ATOM 1533 N N . PRO A 1 189 ? 2.518 -17.870 10.953 1.00 78.81 189 PRO A N 1
ATOM 1534 C CA . PRO A 1 189 ? 2.242 -17.399 9.604 1.00 78.81 189 PRO A CA 1
ATOM 1535 C C . PRO A 1 189 ? 1.526 -16.042 9.643 1.00 78.81 189 PRO A C 1
ATOM 1537 O O . PRO A 1 189 ? 0.724 -15.764 10.535 1.00 78.81 189 PRO A O 1
ATOM 1540 N N . LEU A 1 190 ? 1.807 -15.197 8.651 1.00 88.12 190 LEU A N 1
ATOM 1541 C CA . LEU A 1 190 ? 1.069 -13.958 8.426 1.00 88.12 190 LEU A CA 1
ATOM 1542 C C . LEU A 1 190 ? -0.278 -14.270 7.767 1.00 88.12 190 LEU A C 1
ATOM 1544 O O . LEU A 1 190 ? -0.332 -14.727 6.627 1.00 88.12 190 LEU A O 1
ATOM 1548 N N . GLU A 1 191 ? -1.369 -13.994 8.473 1.00 88.00 191 GLU A N 1
ATOM 1549 C CA . GLU A 1 191 ? -2.720 -14.097 7.920 1.00 88.00 191 GLU A CA 1
ATOM 1550 C C . GLU A 1 191 ? -3.021 -12.885 7.025 1.00 88.00 191 GLU A C 1
ATOM 1552 O O . GLU A 1 191 ? -2.911 -11.732 7.450 1.00 88.00 191 GLU A O 1
ATOM 1557 N N . VAL A 1 192 ? -3.445 -13.132 5.785 1.00 91.25 192 VAL A N 1
ATOM 1558 C CA . VAL A 1 192 ? -3.896 -12.070 4.874 1.00 91.25 192 VAL A CA 1
ATOM 1559 C C . VAL A 1 192 ? -5.143 -11.395 5.455 1.00 91.25 192 VAL A C 1
ATOM 1561 O O . VAL A 1 192 ? -6.062 -12.062 5.924 1.00 91.25 192 VAL A O 1
ATOM 1564 N N . GLY A 1 193 ? -5.177 -10.064 5.438 1.00 89.88 193 GLY A N 1
ATOM 1565 C CA . GLY A 1 193 ? -6.242 -9.256 6.033 1.00 89.88 193 GLY A CA 1
ATOM 1566 C C . GLY A 1 193 ? -6.047 -8.923 7.518 1.00 89.88 193 GLY A C 1
ATOM 1567 O O . GLY A 1 193 ? -6.782 -8.079 8.036 1.00 89.88 193 GLY A O 1
ATOM 1568 N N . LYS A 1 194 ? -5.050 -9.494 8.218 1.00 92.31 194 LYS A N 1
ATOM 1569 C CA . LYS A 1 194 ? -4.713 -9.043 9.582 1.00 92.31 194 LYS A CA 1
ATOM 1570 C C . LYS A 1 194 ? -4.286 -7.580 9.577 1.00 92.31 194 LYS A C 1
ATOM 1572 O O . LYS A 1 194 ? -3.488 -7.147 8.747 1.00 92.31 194 LYS A O 1
ATOM 1577 N N . LYS A 1 195 ? -4.769 -6.839 10.576 1.00 93.69 195 LYS A N 1
ATOM 1578 C CA . LYS A 1 195 ? -4.276 -5.504 10.914 1.00 93.69 195 LYS A CA 1
ATOM 1579 C C . LYS A 1 195 ? -3.050 -5.634 11.819 1.00 93.69 195 LYS A C 1
ATOM 1581 O O . LYS A 1 195 ? -3.123 -6.284 12.858 1.00 93.69 195 LYS A O 1
ATOM 1586 N N . LEU A 1 196 ? -1.957 -5.003 11.411 1.00 93.81 196 LEU A N 1
ATOM 1587 C CA . LEU A 1 196 ? -0.639 -5.049 12.036 1.00 93.81 196 LEU A CA 1
ATOM 1588 C C . LEU A 1 196 ? -0.229 -3.629 12.452 1.00 93.81 196 LEU A C 1
ATOM 1590 O O . LEU A 1 196 ? -0.363 -2.695 11.661 1.00 93.81 196 LEU A O 1
ATOM 1594 N N . PHE A 1 197 ? 0.251 -3.448 13.677 1.00 94.62 197 PHE A N 1
ATOM 1595 C CA . PHE A 1 197 ? 0.797 -2.183 14.167 1.00 94.62 197 PHE A CA 1
ATOM 1596 C C . PHE A 1 197 ? 2.308 -2.108 13.922 1.00 94.62 197 PHE A C 1
ATOM 1598 O O . PHE A 1 197 ? 3.051 -3.021 14.265 1.00 94.62 197 PHE A O 1
ATOM 1605 N N . ILE A 1 198 ? 2.782 -1.022 13.328 1.00 94.50 198 ILE A N 1
ATOM 1606 C CA . ILE A 1 198 ? 4.186 -0.839 12.961 1.00 94.50 198 ILE A CA 1
ATOM 1607 C C . ILE A 1 198 ? 4.724 0.321 13.803 1.00 94.50 198 ILE A C 1
ATOM 1609 O O . ILE A 1 198 ? 4.372 1.475 13.523 1.00 94.50 198 ILE A O 1
ATOM 1613 N N . PRO A 1 199 ? 5.530 0.047 14.847 1.00 92.62 199 PRO A N 1
ATOM 1614 C CA . PRO A 1 199 ? 6.005 1.079 15.758 1.00 92.62 199 PRO A CA 1
ATOM 1615 C C . PRO A 1 199 ? 6.963 2.026 15.033 1.00 92.62 199 PRO A C 1
ATOM 1617 O O . PRO A 1 199 ? 7.915 1.602 14.374 1.00 92.62 199 PRO A O 1
ATOM 1620 N N . LYS A 1 200 ? 6.734 3.333 15.177 1.00 91.44 200 LYS A N 1
ATOM 1621 C CA . LYS A 1 200 ? 7.654 4.372 14.717 1.00 91.44 200 LYS A CA 1
ATOM 1622 C C . LYS A 1 200 ? 8.532 4.780 15.891 1.00 91.44 200 LYS A C 1
ATOM 1624 O O . LYS A 1 200 ? 8.177 5.668 16.667 1.00 91.44 200 LYS A O 1
ATOM 1629 N N . LYS A 1 201 ? 9.715 4.173 15.988 1.00 84.75 201 LYS A N 1
ATOM 1630 C CA . LYS A 1 201 ? 10.753 4.655 16.901 1.00 84.75 201 LYS A CA 1
ATOM 1631 C C . LYS A 1 201 ? 11.191 6.042 16.441 1.00 84.75 201 LYS A C 1
ATOM 1633 O O . LYS A 1 201 ? 11.849 6.181 15.410 1.00 84.75 201 LYS A O 1
ATOM 1638 N N . GLU A 1 202 ? 10.817 7.078 17.188 1.00 71.94 202 GLU A N 1
ATOM 1639 C CA . GLU A 1 202 ? 11.412 8.396 16.995 1.00 71.94 202 GLU A CA 1
ATOM 1640 C C . GLU A 1 202 ? 12.882 8.304 17.412 1.00 71.94 202 GLU A C 1
ATOM 1642 O O . GLU A 1 202 ? 13.213 8.201 18.594 1.00 71.94 202 GLU A O 1
ATOM 1647 N N . THR A 1 203 ? 13.772 8.295 16.420 1.00 57.81 203 THR A N 1
ATOM 1648 C CA . THR A 1 203 ? 15.218 8.336 16.626 1.00 57.81 203 THR A CA 1
ATOM 1649 C C . THR A 1 203 ? 15.598 9.693 17.204 1.00 57.81 203 THR A C 1
ATOM 1651 O O . THR A 1 203 ? 16.013 10.597 16.475 1.00 57.81 203 THR A O 1
ATOM 1654 N N . L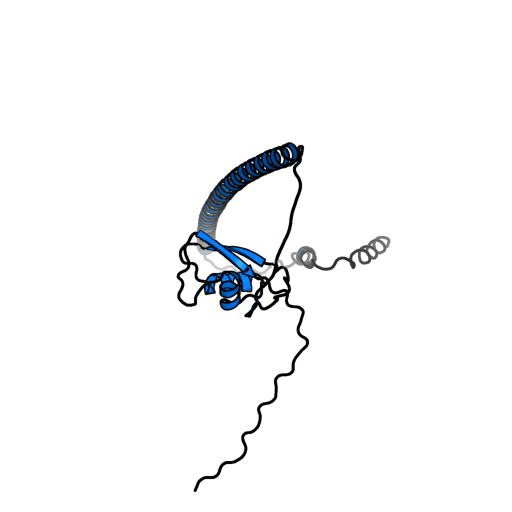YS A 1 204 ? 15.490 9.837 18.530 1.00 46.97 204 LYS A N 1
ATOM 1655 C CA . LYS A 1 204 ? 16.293 10.819 19.260 1.00 46.97 204 LYS A CA 1
ATOM 1656 C C . LYS A 1 204 ? 17.749 10.520 18.878 1.00 46.97 204 LYS A C 1
ATOM 1658 O O . LYS A 1 204 ? 18.176 9.387 19.105 1.00 46.97 204 LYS A O 1
ATOM 1663 N N . PRO A 1 205 ? 18.482 11.449 18.242 1.00 41.28 205 PRO A N 1
ATOM 1664 C CA . PRO A 1 205 ? 19.799 11.139 17.708 1.00 41.28 205 PRO A CA 1
ATOM 1665 C C . PRO A 1 205 ? 20.720 10.724 18.855 1.00 41.28 205 PRO A C 1
ATOM 1667 O O . PRO A 1 205 ? 21.003 11.526 19.747 1.00 41.28 205 PRO A O 1
ATOM 1670 N N . LEU A 1 206 ? 21.163 9.463 18.845 1.00 43.03 206 LEU A N 1
ATOM 1671 C CA . LEU A 1 206 ? 22.262 9.048 19.702 1.00 43.03 206 LEU A CA 1
ATOM 1672 C C . LEU A 1 206 ? 23.504 9.783 19.208 1.00 43.03 206 LEU A C 1
ATOM 1674 O O . LEU A 1 206 ? 23.917 9.627 18.058 1.00 43.03 206 LEU A O 1
ATOM 1678 N N . GLN A 1 207 ? 24.078 10.597 20.088 1.00 44.22 207 GLN A N 1
ATOM 1679 C CA . GLN A 1 207 ? 25.419 11.121 19.891 1.00 44.22 207 GLN A CA 1
ATOM 1680 C C . GLN A 1 207 ? 26.388 9.949 19.715 1.00 44.22 207 GLN A C 1
ATOM 1682 O O . GLN A 1 207 ? 26.220 8.889 20.318 1.00 44.22 207 GLN A O 1
ATOM 1687 N N . SER A 1 208 ? 27.383 10.166 18.863 1.00 46.25 208 SER A N 1
ATOM 1688 C CA . SER A 1 208 ? 28.429 9.220 18.491 1.00 46.25 208 SER A CA 1
ATOM 1689 C C . SER A 1 208 ? 29.035 8.490 19.696 1.00 46.25 208 SER A C 1
ATOM 1691 O O . SER A 1 208 ? 29.907 9.028 20.378 1.00 46.25 208 SER A O 1
ATOM 1693 N N . ALA A 1 209 ? 28.623 7.241 19.908 1.00 51.56 209 ALA A N 1
ATOM 1694 C CA . ALA A 1 209 ? 29.418 6.279 20.654 1.00 51.56 209 ALA A CA 1
ATOM 1695 C C . ALA A 1 209 ? 30.517 5.767 19.715 1.00 51.56 209 ALA A C 1
ATOM 1697 O O . ALA A 1 209 ? 30.234 5.101 18.718 1.00 51.56 209 ALA A O 1
ATOM 1698 N N . THR A 1 210 ? 31.760 6.142 20.006 1.00 44.69 210 THR A N 1
ATOM 1699 C CA . THR A 1 210 ? 32.961 5.718 19.279 1.00 44.69 210 THR A CA 1
ATOM 1700 C C . THR A 1 210 ? 33.015 4.188 19.182 1.00 44.69 210 THR A C 1
ATOM 1702 O O . THR A 1 210 ? 32.754 3.528 20.191 1.00 44.69 210 THR A O 1
ATOM 1705 N N . PRO A 1 211 ? 33.370 3.590 18.026 1.00 66.62 211 PRO A N 1
ATOM 1706 C CA . PRO A 1 211 ? 33.628 2.155 17.977 1.00 66.62 211 PRO A CA 1
ATOM 1707 C C . PRO A 1 211 ? 34.776 1.814 18.943 1.00 66.62 211 PRO A C 1
ATOM 1709 O O . PRO A 1 211 ? 35.817 2.475 18.889 1.00 66.62 211 PRO A O 1
ATOM 1712 N N . PRO A 1 212 ? 34.629 0.813 19.831 1.00 57.22 212 PRO A N 1
ATOM 1713 C CA . PRO A 1 212 ? 35.749 0.355 20.638 1.00 57.22 212 PRO A CA 1
ATOM 1714 C C . PRO A 1 212 ? 36.808 -0.256 19.713 1.00 57.22 212 PRO A C 1
ATOM 1716 O O . PRO A 1 212 ? 36.501 -1.136 18.907 1.00 57.22 212 PRO A O 1
ATOM 1719 N N . SER A 1 213 ? 38.050 0.222 19.824 1.00 57.03 213 SER A N 1
ATOM 1720 C CA . SER A 1 213 ? 39.189 -0.330 19.085 1.00 57.03 213 SER A CA 1
ATOM 1721 C C . SER A 1 213 ? 39.316 -1.843 19.298 1.00 57.03 213 SER A C 1
ATOM 1723 O O . SER A 1 213 ? 39.051 -2.327 20.403 1.00 57.03 213 SER A O 1
ATOM 1725 N N . PRO A 1 214 ? 39.767 -2.605 18.284 1.00 63.03 214 PRO A N 1
ATOM 1726 C CA . PRO A 1 214 ? 40.039 -4.023 18.455 1.00 63.03 214 PRO A CA 1
ATOM 1727 C C . PRO A 1 214 ? 41.153 -4.222 19.490 1.00 63.03 214 PRO A C 1
ATOM 1729 O O . PRO A 1 214 ? 42.245 -3.672 19.361 1.00 63.03 214 PRO A O 1
ATOM 1732 N N . ILE A 1 215 ? 40.867 -5.031 20.509 1.00 56.44 215 ILE A N 1
ATOM 1733 C CA . ILE A 1 215 ? 41.849 -5.477 21.501 1.00 56.44 215 ILE A CA 1
ATOM 1734 C C . ILE A 1 215 ? 42.867 -6.384 20.785 1.00 56.44 215 ILE A C 1
ATOM 1736 O O . ILE A 1 215 ? 42.448 -7.396 20.209 1.00 56.44 215 ILE A O 1
ATOM 1740 N N . PRO A 1 216 ? 44.179 -6.084 20.815 1.00 55.09 216 PRO A N 1
ATOM 1741 C CA . PRO A 1 216 ? 45.195 -7.011 20.331 1.00 55.09 216 PRO A CA 1
ATOM 1742 C C . PRO A 1 216 ? 45.197 -8.271 21.202 1.00 55.09 216 PRO A C 1
ATOM 1744 O O . PRO A 1 216 ? 45.310 -8.186 22.423 1.00 55.09 216 PRO A O 1
ATOM 1747 N N . LYS A 1 217 ? 45.073 -9.450 20.585 1.00 53.91 217 LYS A N 1
ATOM 1748 C CA . LYS A 1 217 ? 45.292 -10.723 21.281 1.00 53.91 217 LYS A CA 1
ATOM 1749 C C . LYS A 1 217 ? 46.784 -11.029 21.286 1.00 53.91 217 LYS A C 1
ATOM 1751 O O . LYS A 1 217 ? 47.325 -11.487 20.284 1.00 53.91 217 LYS A 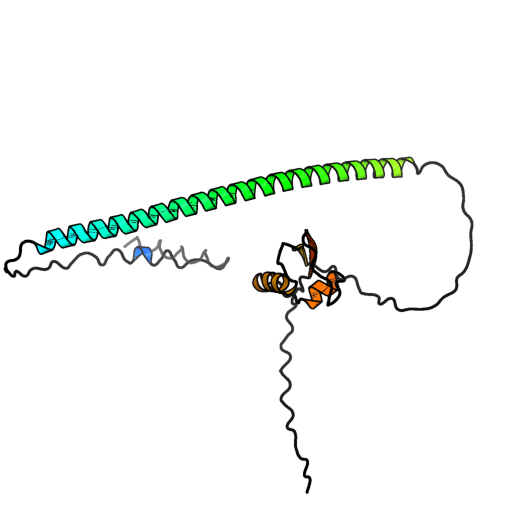O 1
ATOM 1756 N N . GLU A 1 218 ? 47.426 -10.758 22.411 1.00 51.44 218 GLU A N 1
ATOM 1757 C CA . GLU A 1 218 ? 48.827 -11.079 22.652 1.00 51.44 218 GLU A CA 1
ATOM 1758 C C . GLU A 1 218 ? 48.970 -12.498 23.234 1.00 51.44 218 GLU A C 1
ATOM 1760 O O . GLU A 1 218 ? 48.221 -12.878 24.128 1.00 51.44 218 GLU A O 1
ATOM 1765 N N . GLY A 1 219 ? 49.926 -13.266 22.696 1.00 45.25 219 GLY A N 1
ATOM 1766 C CA . GLY A 1 219 ? 50.594 -14.409 23.335 1.00 45.25 219 GLY A CA 1
ATOM 1767 C C . GLY A 1 219 ? 49.766 -15.607 23.836 1.00 45.25 219 GLY A C 1
ATOM 1768 O O . GLY A 1 219 ? 49.164 -15.570 24.902 1.00 45.25 219 GLY A O 1
ATOM 1769 N N . THR A 1 220 ? 49.919 -16.765 23.184 1.00 56.19 220 THR A N 1
ATOM 1770 C CA . THR A 1 220 ? 50.025 -18.059 23.895 1.00 56.19 220 THR A CA 1
ATOM 1771 C C . THR A 1 220 ? 50.915 -19.009 23.098 1.00 56.19 220 THR A C 1
ATOM 1773 O O . THR A 1 220 ? 50.512 -19.554 22.075 1.00 56.19 220 THR A O 1
ATOM 1776 N N . THR A 1 221 ? 52.139 -19.179 23.590 1.00 55.56 221 THR A N 1
ATOM 1777 C CA . THR A 1 221 ? 53.069 -20.248 23.216 1.00 55.56 221 THR A CA 1
ATOM 1778 C C . THR A 1 221 ? 52.505 -21.600 23.642 1.00 55.56 221 THR A C 1
ATOM 1780 O O . THR A 1 221 ? 52.098 -21.732 24.795 1.00 55.56 221 THR A O 1
ATOM 1783 N N . ILE A 1 222 ? 52.560 -22.605 22.766 1.00 60.84 222 ILE A N 1
ATOM 1784 C CA . ILE A 1 222 ? 52.619 -24.020 23.161 1.00 60.84 222 ILE A CA 1
ATOM 1785 C C . ILE A 1 222 ? 53.661 -24.702 22.259 1.00 60.84 222 ILE A C 1
ATOM 1787 O O . ILE A 1 222 ? 53.751 -24.367 21.080 1.00 60.84 222 ILE A O 1
ATOM 1791 N N . GLU A 1 223 ? 54.448 -25.561 22.904 1.00 52.75 223 GLU A N 1
ATOM 1792 C CA . GLU A 1 223 ? 55.648 -26.328 22.509 1.00 52.75 223 GLU A CA 1
ATOM 1793 C C . GLU A 1 223 ? 55.784 -26.781 21.041 1.00 52.75 223 GLU A C 1
ATOM 1795 O O . GLU A 1 223 ? 54.831 -27.382 20.495 1.00 52.75 223 GLU A O 1
#

Nearest PDB structures (foldseek):
  2mpw-assembly1_A  TM=5.181E-01 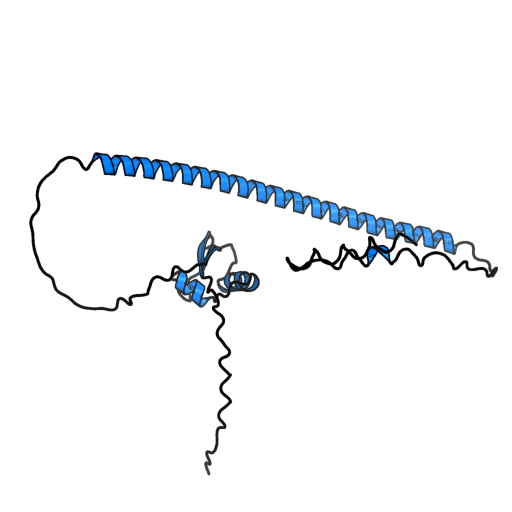 e=5.814E-01  Escherichia coli
  4v3p-assembly1_SQ  TM=1.590E-01  e=4.673E+00  Triticum aestivum

Foldseek 3Di:
DPPPVVPPPVPPPPPDDDDDDDPVPVVPPVPPPPDDDDDDDDDDDDDDPPVVVVVVVVVVVVVVVVVVVVVVVVVVVVVVVVVVVVVVVVVVVVVVVVVVVVVVVVVVVVVVVVVVVVPDDDDDDDDDDDDDDDDDDDDPPPPPPFDWDKDFAAPPDDLVNVCVVVVVVVADFDSVRQCVQVVHDPPDDDDGGDITTTTRPPCPDDDDDDDPDDDDDDDDDDD